Protein AF-A0A9P9XHR5-F1 (afdb_monomer_lite)

Secondary structure (DSSP, 8-state):
-EESTT--EEEEEEEETTEEEEEEEEEEEEEEEEEEEEEEEEEE--GGGHHHHHHHHHHHHH-GGGGEEEPPGGGSBSS-----SHHHHHHHHT-STTHHHHHHH-TT---EEEEEES-GGG--TT-HHHHTTTTSTTS-EEEEEEHHHHHHHTTTTTTHHHHTTTTT--HHHHHHHHHH-TT-EEEEETTEEEEEEEEEEEEEEEEEEEE-GGGGSPPGGGGGGG-TTS-TTTSTT-GGGGB-TTSGGGGTS-----TTS---TTTS--

Foldseek 3Di:
DQDDPLSQWDWDWDQDPNDIAIAIEGEFFADEDPQFAEDEDEDALAPVLLLLLLLQLLLCVLPVVLQKFWADRQLRGPDDADDACQVVLLCLQQVAPPSVVLLVPPPVDAAKDWAKPVHRSRADPPRQLRVCHSPASSHIKIFTARVVSRVVSVSQPRNCQNRVLCVPPDPVRSVVQLVPAPPWDWDQDPSHIYTYHYGYGSHTYMYHHPHRHCSVPAPPPSCLVVGSSQSCQWAPPCSCSRIRPNHCVCVPGPPQARSNHHGDPPPRTD

Radius of gyration: 22.37 Å; chains: 1; bounding box: 64×31×64 Å

Structure (mmCIF, N/CA/C/O backbone):
data_AF-A0A9P9XHR5-F1
#
_entry.id   AF-A0A9P9XHR5-F1
#
loop_
_atom_site.group_PDB
_atom_site.id
_atom_site.type_symbol
_atom_site.label_atom_id
_atom_site.label_alt_id
_atom_site.label_comp_id
_atom_site.label_asym_id
_atom_site.label_entity_id
_atom_site.label_seq_id
_atom_site.pdbx_PDB_ins_code
_atom_site.Cartn_x
_atom_site.Cartn_y
_atom_site.Cartn_z
_atom_site.occupancy
_atom_site.B_iso_or_equiv
_atom_site.auth_seq_id
_atom_site.auth_comp_id
_atom_site.auth_asym_id
_atom_site.auth_atom_id
_atom_site.pdbx_PDB_model_num
ATOM 1 N N . MET A 1 1 ? -19.793 -10.717 20.643 1.00 85.94 1 MET A N 1
ATOM 2 C CA . MET A 1 1 ? -19.039 -11.268 19.482 1.00 85.94 1 MET A CA 1
ATOM 3 C C . MET A 1 1 ? -18.459 -10.133 18.648 1.00 85.94 1 MET A C 1
ATOM 5 O O . MET A 1 1 ? -19.175 -9.168 18.392 1.00 85.94 1 MET A O 1
ATOM 9 N N . ARG A 1 2 ? -17.207 -10.280 18.184 1.00 91.94 2 ARG A N 1
ATOM 10 C CA . ARG A 1 2 ? -16.534 -9.341 17.271 1.00 91.94 2 ARG A CA 1
ATOM 11 C C . ARG A 1 2 ? -16.814 -9.628 15.794 1.00 91.94 2 ARG A C 1
ATOM 13 O O . ARG A 1 2 ? -16.596 -10.745 15.325 1.00 91.94 2 ARG A O 1
ATOM 20 N N . LEU A 1 3 ? -17.258 -8.611 15.062 1.00 90.38 3 LEU A N 1
ATOM 21 C CA . LEU A 1 3 ? -17.651 -8.661 13.651 1.00 90.38 3 LEU A CA 1
ATOM 22 C C . LEU A 1 3 ? -16.777 -7.738 12.785 1.00 90.38 3 LEU A C 1
ATOM 24 O O . LEU A 1 3 ? -16.184 -6.784 13.287 1.00 90.38 3 LEU A O 1
ATOM 28 N N . GLY A 1 4 ? -16.748 -8.010 11.475 1.00 83.62 4 GLY A N 1
ATOM 29 C CA . GLY A 1 4 ? -15.987 -7.244 10.480 1.00 83.62 4 GLY A CA 1
ATOM 30 C C . GLY A 1 4 ? -14.542 -7.723 10.299 1.00 83.62 4 GLY A C 1
ATOM 31 O O . GLY A 1 4 ? -14.006 -8.438 11.145 1.00 83.62 4 GLY A O 1
ATOM 32 N N . ALA A 1 5 ? -13.912 -7.328 9.187 1.00 75.69 5 ALA A N 1
ATOM 33 C CA . ALA A 1 5 ? -12.527 -7.697 8.870 1.00 75.69 5 ALA A CA 1
ATOM 34 C C . ALA A 1 5 ? -11.529 -7.144 9.902 1.00 75.69 5 ALA A C 1
ATOM 36 O O . ALA A 1 5 ? -10.629 -7.855 10.325 1.00 75.69 5 ALA A O 1
ATOM 37 N N . ALA A 1 6 ? -11.753 -5.913 10.371 1.00 85.25 6 ALA A N 1
ATOM 38 C CA . ALA A 1 6 ? -10.953 -5.278 11.418 1.00 85.25 6 ALA A CA 1
ATOM 39 C C . ALA A 1 6 ? -11.432 -5.614 12.845 1.00 85.25 6 ALA A C 1
ATOM 41 O O . ALA A 1 6 ? -10.984 -4.981 13.792 1.00 85.25 6 ALA A O 1
ATOM 42 N N . LYS A 1 7 ? -12.402 -6.532 13.011 1.00 90.81 7 LYS A N 1
ATOM 43 C CA . LYS A 1 7 ? -13.024 -6.876 14.310 1.00 90.81 7 LYS A CA 1
ATOM 44 C C . LYS A 1 7 ? -13.527 -5.666 15.120 1.00 90.81 7 LYS A C 1
ATOM 46 O O . LYS A 1 7 ? -13.740 -5.746 16.328 1.00 90.81 7 LYS A O 1
ATOM 51 N N . ASN A 1 8 ? -13.823 -4.566 14.432 1.00 94.88 8 ASN A N 1
ATOM 52 C CA . ASN A 1 8 ? -14.166 -3.265 14.997 1.00 94.88 8 ASN A CA 1
ATOM 53 C C . ASN A 1 8 ? -15.637 -3.123 15.408 1.00 94.88 8 ASN A C 1
ATOM 55 O O . ASN A 1 8 ? -16.082 -2.022 15.715 1.00 94.88 8 ASN A O 1
ATOM 59 N N . THR A 1 9 ? -16.415 -4.205 15.388 1.00 96.25 9 THR A N 1
ATOM 60 C CA . THR A 1 9 ? -17.821 -4.197 15.803 1.00 96.25 9 THR A CA 1
ATOM 61 C C . THR A 1 9 ? -18.054 -5.226 16.898 1.00 96.25 9 THR A C 1
ATOM 63 O O . THR A 1 9 ? -17.834 -6.412 16.674 1.00 96.25 9 THR A O 1
ATOM 66 N N . LEU A 1 10 ? -18.537 -4.806 18.064 1.00 96.81 10 LEU A N 1
ATOM 67 C CA . LEU A 1 10 ? -19.012 -5.685 19.129 1.00 96.81 10 LEU A CA 1
ATOM 68 C C . LEU A 1 10 ? -20.540 -5.777 19.074 1.00 96.81 10 LEU A C 1
ATOM 70 O O . LEU A 1 10 ? -21.235 -4.816 19.392 1.00 96.81 10 LEU A O 1
A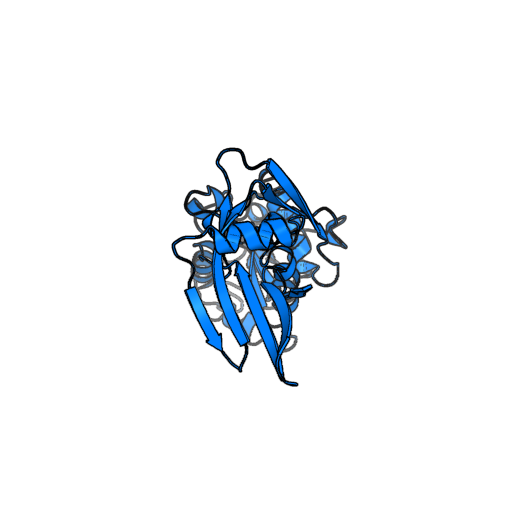TOM 74 N N . ARG A 1 11 ? -21.062 -6.948 18.699 1.00 95.75 11 ARG A N 1
ATOM 75 C CA . ARG A 1 11 ? -22.501 -7.230 18.747 1.00 95.75 11 ARG A CA 1
ATOM 76 C C . ARG A 1 11 ? -22.908 -7.758 20.117 1.00 95.75 11 ARG A C 1
ATOM 78 O O . ARG A 1 11 ? -22.406 -8.802 20.550 1.00 95.75 11 ARG A O 1
ATOM 85 N N . ILE A 1 12 ? -23.863 -7.062 20.723 1.00 94.12 12 ILE A N 1
ATOM 86 C CA . ILE A 1 12 ? -24.601 -7.437 21.928 1.00 94.12 12 ILE A CA 1
ATOM 87 C C . ILE A 1 12 ? -26.004 -7.870 21.495 1.00 94.12 12 ILE A C 1
ATOM 89 O O . ILE A 1 12 ? -26.645 -7.205 20.677 1.00 94.12 12 ILE A O 1
ATOM 93 N N . GLN A 1 13 ? -26.476 -9.000 22.018 1.00 92.00 13 GLN A N 1
ATOM 94 C CA . GLN A 1 13 ? -27.804 -9.528 21.716 1.00 92.00 13 GLN A CA 1
ATOM 95 C C . GLN A 1 13 ? -28.563 -9.810 23.003 1.00 92.00 13 GLN A C 1
ATOM 97 O O . GLN A 1 13 ? -27.986 -10.305 23.968 1.00 92.00 13 GLN A O 1
ATOM 102 N N . SER A 1 14 ? -29.856 -9.516 22.989 1.00 88.81 14 SER A N 1
ATOM 103 C CA . SER A 1 14 ? -30.783 -9.873 24.058 1.00 88.81 14 SER A CA 1
ATOM 104 C C . SER A 1 14 ? -32.130 -10.281 23.468 1.00 88.81 14 SER A C 1
ATOM 106 O O . SER A 1 14 ? -32.500 -9.840 22.378 1.00 88.81 14 SER A O 1
ATOM 108 N N . CYS A 1 15 ? -32.863 -11.135 24.178 1.00 88.56 15 CYS A N 1
ATOM 109 C CA . CYS A 1 15 ? -34.249 -11.460 23.857 1.00 88.56 15 CYS A CA 1
ATOM 110 C C . CYS A 1 15 ? -35.158 -10.616 24.749 1.00 88.56 15 CYS A C 1
ATOM 112 O O . CYS A 1 15 ? -35.012 -10.635 25.969 1.00 88.56 15 CYS A O 1
ATOM 114 N N . VAL A 1 16 ? -36.065 -9.854 24.141 1.00 82.62 16 VAL A N 1
ATOM 115 C CA . VAL A 1 16 ? -37.052 -9.034 24.849 1.00 82.62 16 VAL A CA 1
ATOM 116 C C . VAL A 1 16 ? -38.403 -9.276 24.187 1.00 82.62 16 VAL A C 1
ATOM 118 O O . VAL A 1 16 ? -38.547 -8.968 23.005 1.00 82.62 16 VAL A O 1
ATOM 121 N N . ASN A 1 17 ? -39.371 -9.815 24.936 1.00 82.19 17 ASN A N 1
ATOM 122 C CA . ASN A 1 17 ? -40.727 -10.139 24.462 1.00 82.19 17 ASN A CA 1
ATOM 123 C C . ASN A 1 17 ? -40.721 -10.958 23.156 1.00 82.19 17 ASN A C 1
ATOM 125 O O . ASN A 1 17 ? -41.241 -10.504 22.140 1.00 82.19 17 ASN A O 1
ATOM 129 N N . ASP A 1 18 ? -40.036 -12.106 23.161 1.00 84.94 18 ASP A N 1
ATOM 130 C CA . ASP A 1 18 ? -39.884 -13.020 22.011 1.00 84.94 18 ASP A CA 1
ATOM 131 C C . ASP A 1 18 ? -39.251 -12.410 20.744 1.00 84.94 18 ASP A C 1
ATOM 133 O O . ASP A 1 18 ? -39.186 -13.045 19.693 1.00 84.94 18 ASP A O 1
ATOM 137 N N . ALA A 1 19 ? -38.689 -11.200 20.848 1.00 83.25 19 ALA A N 1
ATOM 138 C CA . ALA A 1 19 ? -37.940 -10.546 19.785 1.00 83.25 19 ALA A CA 1
ATOM 139 C C . ALA A 1 19 ? -36.449 -10.436 20.140 1.00 83.25 19 ALA A C 1
ATOM 141 O O . ALA A 1 19 ? -36.062 -9.929 21.198 1.00 83.25 19 ALA A O 1
ATOM 142 N N . THR A 1 20 ? -35.577 -10.856 19.220 1.00 87.31 20 THR A N 1
ATOM 143 C CA . THR A 1 20 ? -34.131 -10.640 19.353 1.00 87.31 20 THR A CA 1
ATOM 144 C C . THR A 1 20 ? -33.782 -9.182 19.064 1.00 87.31 20 THR A C 1
ATOM 146 O O . THR A 1 20 ? -33.905 -8.710 17.933 1.00 87.31 20 THR A O 1
ATOM 149 N N . ARG A 1 21 ? -33.261 -8.475 20.066 1.00 88.50 21 ARG A N 1
ATOM 150 C CA . ARG A 1 21 ? -32.662 -7.147 19.915 1.00 88.50 21 ARG A CA 1
ATOM 151 C C . ARG A 1 21 ? -31.165 -7.288 19.666 1.00 88.50 21 ARG A C 1
ATOM 153 O O . ARG A 1 21 ? -30.479 -8.061 20.333 1.00 88.50 21 ARG A O 1
ATOM 160 N N . LYS A 1 22 ? -30.658 -6.545 18.682 1.00 93.06 22 LYS A N 1
ATOM 161 C CA . LYS A 1 22 ? -29.235 -6.499 18.324 1.00 93.06 22 LYS A CA 1
ATOM 162 C C . LYS A 1 22 ? -28.737 -5.070 18.486 1.00 93.06 22 LYS A C 1
ATOM 164 O O . LYS A 1 22 ? -29.323 -4.154 17.908 1.00 93.06 22 LYS A O 1
ATOM 169 N N . ASN A 1 23 ? -27.665 -4.908 19.252 1.00 94.44 23 ASN A N 1
ATOM 170 C CA . ASN A 1 23 ? -26.957 -3.647 19.406 1.00 94.44 23 ASN A CA 1
ATOM 171 C C . ASN A 1 23 ? -25.488 -3.836 19.011 1.00 94.44 23 ASN A C 1
ATOM 173 O O . ASN A 1 23 ? -24.780 -4.639 19.616 1.00 94.44 23 ASN A O 1
ATOM 177 N N . ASP A 1 24 ? -25.050 -3.115 17.990 1.00 96.56 24 ASP A N 1
ATOM 178 C CA . ASP A 1 24 ? -23.686 -3.139 17.482 1.00 96.56 24 ASP A CA 1
ATOM 179 C C . ASP A 1 24 ? -22.943 -1.900 17.988 1.00 96.56 24 ASP A C 1
ATOM 181 O O . ASP A 1 24 ? -23.262 -0.773 17.615 1.00 96.56 24 ASP A O 1
ATOM 185 N N . LEU A 1 25 ? -21.913 -2.107 18.800 1.00 97.44 25 LEU A N 1
ATOM 186 C CA . LEU A 1 25 ? -20.949 -1.068 19.147 1.00 97.44 25 LEU A CA 1
ATOM 187 C C . LEU A 1 25 ? -19.841 -1.089 18.094 1.00 97.44 25 LEU A C 1
ATOM 189 O O . LEU A 1 25 ? -19.145 -2.092 17.956 1.00 97.4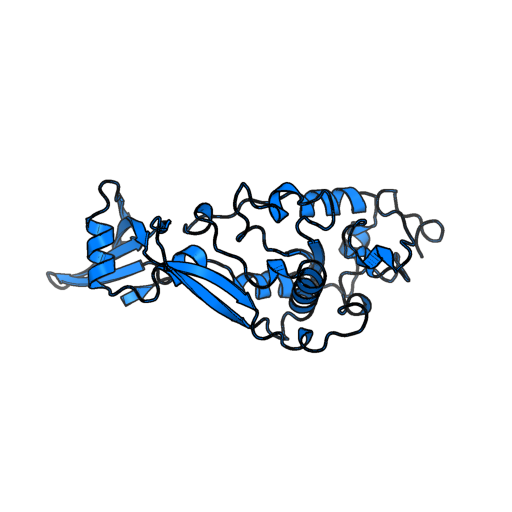4 25 LEU A O 1
ATOM 193 N N . VAL A 1 26 ? -19.695 -0.018 17.326 1.00 96.56 26 VAL A N 1
ATOM 194 C CA . VAL A 1 26 ? -18.811 0.068 16.162 1.00 96.56 26 VAL A CA 1
ATOM 195 C C . VAL A 1 26 ? -17.741 1.119 16.422 1.00 96.56 26 VAL A C 1
ATOM 197 O O . VAL A 1 26 ? -18.040 2.301 16.553 1.00 96.56 26 VAL A O 1
ATOM 200 N N . VAL A 1 27 ? -16.479 0.706 16.434 1.00 97.38 27 VAL A N 1
ATOM 201 C CA . VAL A 1 27 ? -15.357 1.646 16.425 1.00 97.38 27 VAL A CA 1
ATOM 202 C C . VAL A 1 27 ? -15.087 2.063 14.985 1.00 97.38 27 VAL A C 1
ATOM 204 O O . VAL A 1 27 ? -14.765 1.229 14.134 1.00 97.38 27 VAL A O 1
ATOM 207 N N . THR A 1 28 ? -15.241 3.354 14.704 1.00 95.75 28 THR A N 1
ATOM 208 C CA . THR A 1 28 ? -15.011 3.937 13.373 1.00 95.75 28 THR A CA 1
ATOM 209 C C . THR A 1 28 ? -13.597 4.473 13.209 1.00 95.75 28 THR A C 1
ATOM 211 O O . THR A 1 28 ? -13.086 4.511 12.090 1.00 95.75 28 THR A O 1
ATOM 214 N N . SER A 1 29 ? -12.954 4.860 14.309 1.00 96.81 29 SER A N 1
ATOM 215 C CA . SER A 1 29 ? -11.560 5.288 14.325 1.00 96.81 29 SER A CA 1
ATOM 216 C C . SER A 1 29 ? -10.901 5.069 15.684 1.00 96.81 29 SER A C 1
ATOM 218 O O . SER A 1 29 ? -11.565 4.983 16.719 1.00 96.81 29 SER A O 1
ATOM 220 N N . VAL A 1 30 ? -9.576 4.983 15.662 1.00 97.19 30 VAL A N 1
ATOM 221 C CA . VAL A 1 30 ? -8.707 4.895 16.827 1.00 97.19 30 VAL A CA 1
ATOM 222 C C . VAL A 1 30 ? -7.782 6.105 16.848 1.00 97.19 30 VAL A C 1
ATOM 224 O O . VAL A 1 30 ? -7.130 6.429 15.861 1.00 97.19 30 VAL A O 1
ATOM 227 N N . VAL A 1 31 ? -7.693 6.747 18.004 1.00 96.88 31 VAL A N 1
ATOM 228 C CA . VAL A 1 31 ? -6.630 7.690 18.337 1.00 96.88 31 VAL A CA 1
ATOM 229 C C . VAL A 1 31 ? -5.565 6.913 19.103 1.00 96.88 31 VAL A C 1
ATOM 231 O O . VAL A 1 31 ? -5.848 6.326 20.149 1.00 96.88 31 VAL A O 1
ATOM 234 N N . TYR A 1 32 ? -4.334 6.879 18.602 1.00 97.56 32 TYR A N 1
ATOM 235 C CA . TYR A 1 32 ? -3.231 6.303 19.369 1.00 97.56 32 TYR A CA 1
ATOM 236 C C . TYR A 1 32 ? -2.884 7.230 20.535 1.00 97.56 32 TYR A C 1
ATOM 238 O O . TYR A 1 32 ? -2.683 8.429 20.340 1.00 97.56 32 TYR A O 1
ATOM 246 N N . ALA A 1 33 ? -2.817 6.686 21.751 1.00 96.75 33 ALA A N 1
ATOM 247 C CA . ALA A 1 33 ? -2.345 7.433 22.911 1.00 96.75 33 ALA A CA 1
ATOM 248 C C . ALA A 1 33 ? -0.905 7.949 22.682 1.00 96.75 33 ALA A C 1
ATOM 250 O O . ALA A 1 33 ? -0.133 7.283 21.988 1.00 96.75 33 ALA A O 1
ATOM 251 N N . PRO A 1 34 ? -0.494 9.077 23.296 1.00 95.25 34 PRO A N 1
ATOM 252 C CA . PRO A 1 34 ? 0.865 9.614 23.140 1.00 95.25 34 PRO A CA 1
ATOM 253 C C . PRO A 1 34 ? 1.987 8.615 23.464 1.00 95.25 34 PRO A C 1
ATOM 255 O O . PRO A 1 34 ? 3.060 8.672 22.876 1.00 95.25 34 PRO A O 1
ATOM 258 N N . ASN A 1 35 ? 1.728 7.681 24.379 1.00 94.88 35 ASN A N 1
ATOM 259 C CA . ASN A 1 35 ? 2.628 6.607 24.798 1.00 94.88 35 ASN A CA 1
ATOM 260 C C . ASN A 1 35 ? 2.159 5.220 24.321 1.00 94.88 35 ASN A C 1
ATOM 262 O O . ASN A 1 35 ? 2.440 4.215 24.977 1.00 94.88 35 ASN A O 1
ATOM 266 N N . ALA A 1 36 ? 1.399 5.155 23.223 1.00 97.19 36 ALA A N 1
ATOM 267 C CA . ALA A 1 36 ? 0.942 3.888 22.672 1.00 97.19 36 ALA A CA 1
ATOM 268 C C . ALA A 1 36 ? 2.136 2.985 22.326 1.00 97.19 36 ALA A C 1
ATOM 270 O O . ALA A 1 36 ? 3.068 3.397 21.635 1.00 97.19 36 ALA A O 1
ATOM 271 N N . LYS A 1 37 ? 2.095 1.742 22.807 1.00 97.50 37 LYS A N 1
ATOM 272 C CA . LYS A 1 37 ? 3.145 0.746 22.614 1.00 97.50 37 LYS A CA 1
ATOM 273 C C . LYS A 1 37 ? 3.210 0.333 21.135 1.00 97.50 37 LYS A C 1
ATOM 275 O O . LYS A 1 37 ? 2.201 -0.168 20.623 1.00 97.50 37 LYS A O 1
ATOM 280 N N . PRO A 1 38 ? 4.371 0.459 20.467 1.00 97.56 38 PRO A N 1
ATOM 281 C CA . PRO A 1 38 ? 4.589 -0.136 19.153 1.00 97.56 38 PRO A CA 1
ATOM 282 C C . PRO A 1 38 ? 4.373 -1.649 19.217 1.00 97.56 38 PRO A C 1
ATOM 284 O O . PRO A 1 38 ? 4.904 -2.321 20.104 1.00 97.56 38 PRO A O 1
ATOM 287 N N . THR A 1 39 ? 3.547 -2.184 18.324 1.00 97.88 39 THR A N 1
ATOM 288 C CA . THR A 1 39 ? 3.259 -3.623 18.263 1.00 97.88 39 THR A CA 1
ATOM 289 C C . THR A 1 39 ? 3.358 -4.095 16.826 1.00 97.88 39 THR A C 1
ATOM 291 O O . THR A 1 39 ? 2.597 -3.653 15.967 1.00 97.88 39 THR A O 1
ATOM 294 N N . VAL A 1 40 ? 4.304 -4.996 16.578 1.00 97.94 40 VAL A N 1
ATOM 295 C CA . VAL A 1 40 ? 4.551 -5.544 15.247 1.00 97.94 40 VAL A CA 1
ATOM 296 C C . VAL A 1 40 ? 3.409 -6.475 14.848 1.00 97.94 40 VAL A C 1
ATOM 298 O O . VAL A 1 40 ? 3.021 -7.373 15.593 1.00 97.94 40 VAL A O 1
ATOM 301 N N . VAL A 1 41 ? 2.889 -6.254 13.648 1.00 97.50 41 VAL A N 1
ATOM 302 C CA . VAL A 1 41 ? 1.860 -7.049 12.990 1.00 97.50 41 VAL A CA 1
ATOM 303 C C . VAL A 1 41 ? 2.491 -7.692 11.768 1.00 97.50 41 VAL A C 1
ATOM 305 O O . VAL A 1 41 ? 2.685 -7.058 10.728 1.00 97.50 41 VAL A O 1
ATOM 308 N N . GLU A 1 42 ? 2.803 -8.973 11.903 1.00 97.19 42 GLU A N 1
ATOM 309 C CA . GLU A 1 42 ? 3.443 -9.744 10.848 1.00 97.19 42 GLU A CA 1
ATOM 310 C C . GLU A 1 42 ? 2.420 -10.299 9.852 1.00 97.19 42 GLU A C 1
ATOM 312 O O . GLU A 1 42 ? 1.326 -10.756 10.223 1.00 97.19 42 GLU A O 1
ATOM 317 N N . ARG A 1 43 ? 2.772 -10.272 8.565 1.00 96.25 43 ARG A N 1
ATOM 318 C CA . ARG A 1 43 ? 1.992 -10.879 7.482 1.00 96.25 43 ARG A CA 1
ATOM 319 C C . ARG A 1 43 ? 2.881 -11.667 6.529 1.00 96.25 43 ARG A C 1
ATOM 321 O O . ARG A 1 43 ? 4.053 -11.361 6.328 1.00 96.25 43 ARG A O 1
ATOM 328 N N . GLU A 1 44 ? 2.277 -12.672 5.910 1.00 96.12 44 GLU A N 1
ATOM 329 C CA . GLU A 1 44 ? 2.891 -13.444 4.836 1.00 96.12 44 GLU A CA 1
ATOM 330 C C . GLU A 1 44 ? 2.496 -12.870 3.476 1.00 96.12 44 GLU A C 1
ATOM 332 O O . GLU A 1 44 ? 1.307 -12.776 3.158 1.00 96.12 44 GLU A O 1
ATOM 337 N N . CYS A 1 45 ? 3.495 -12.577 2.645 1.00 97.44 45 CYS A N 1
ATOM 338 C CA . CYS A 1 45 ? 3.289 -12.353 1.225 1.00 97.44 45 CYS A CA 1
ATOM 339 C C . CYS A 1 45 ? 3.271 -13.704 0.506 1.00 97.44 45 CYS A C 1
ATOM 341 O O . CYS A 1 45 ? 4.302 -14.346 0.296 1.00 97.44 45 CYS A O 1
ATOM 343 N N . SER A 1 46 ? 2.064 -14.165 0.174 1.00 96.38 46 SER A N 1
ATOM 344 C CA . SER A 1 46 ? 1.850 -15.487 -0.411 1.00 96.38 46 SER A CA 1
ATOM 345 C C . SER A 1 46 ? 2.492 -15.611 -1.793 1.00 96.38 46 SER A C 1
ATOM 347 O O . SER A 1 46 ? 2.364 -14.723 -2.634 1.00 96.38 46 SER A O 1
ATOM 349 N N . GLN A 1 47 ? 3.049 -16.788 -2.097 1.00 94.56 47 GLN A N 1
ATOM 350 C CA . GLN A 1 47 ? 3.522 -17.150 -3.441 1.00 94.56 47 GLN A CA 1
ATOM 351 C C . GLN A 1 47 ? 2.473 -16.906 -4.546 1.00 94.56 47 GLN A C 1
ATOM 353 O O . GLN A 1 47 ? 2.830 -16.614 -5.688 1.00 94.56 47 GLN A O 1
ATOM 358 N N . LYS A 1 48 ? 1.174 -16.968 -4.226 1.00 95.94 48 LYS A N 1
ATOM 359 C CA . LYS A 1 48 ? 0.087 -16.678 -5.179 1.00 95.94 48 LYS A CA 1
ATOM 360 C C . LYS A 1 48 ? 0.118 -15.243 -5.718 1.00 95.94 48 LYS A C 1
ATOM 362 O O . LYS A 1 48 ? -0.449 -14.982 -6.775 1.00 95.94 48 LYS A O 1
ATOM 367 N N . TRP A 1 49 ? 0.785 -14.330 -5.017 1.00 96.81 49 TRP A N 1
ATOM 368 C CA . TRP A 1 49 ? 0.952 -12.928 -5.394 1.00 96.81 49 TRP A CA 1
ATOM 369 C C . TRP A 1 49 ? 2.412 -12.609 -5.733 1.00 96.81 49 TRP A C 1
ATOM 371 O O . TRP A 1 49 ? 2.892 -11.520 -5.440 1.00 96.81 49 TRP A O 1
ATOM 381 N N . SER A 1 50 ? 3.130 -13.565 -6.336 1.00 96.38 50 SER A N 1
ATOM 382 C CA . SER A 1 50 ? 4.588 -13.500 -6.530 1.00 96.38 50 SER A CA 1
ATOM 383 C C . SER A 1 50 ? 5.091 -12.153 -7.065 1.00 96.38 50 SER A C 1
ATOM 385 O O . SER A 1 50 ? 6.036 -11.622 -6.501 1.00 96.38 50 SER A O 1
ATOM 387 N N . GLN A 1 51 ? 4.451 -11.560 -8.083 1.00 97.62 51 GLN A N 1
ATOM 388 C CA . GLN A 1 51 ? 4.900 -10.272 -8.644 1.00 97.62 51 GLN A CA 1
ATOM 389 C C . GLN A 1 51 ? 4.813 -9.103 -7.648 1.00 97.62 51 GLN A C 1
ATOM 391 O O . GLN A 1 51 ? 5.722 -8.275 -7.609 1.00 97.62 51 GLN A O 1
ATOM 396 N N . ALA A 1 52 ? 3.776 -9.074 -6.807 1.00 98.12 52 ALA A N 1
ATOM 397 C CA . ALA A 1 52 ? 3.651 -8.112 -5.714 1.00 98.12 52 ALA A CA 1
ATOM 398 C C . ALA A 1 52 ? 4.733 -8.355 -4.648 1.00 98.12 52 ALA A C 1
ATOM 400 O O . ALA A 1 52 ? 5.456 -7.444 -4.258 1.00 98.12 52 ALA A O 1
ATOM 401 N N . CYS A 1 53 ? 4.936 -9.613 -4.243 1.00 98.38 53 CYS A N 1
ATOM 402 C CA . CYS A 1 53 ? 5.970 -9.957 -3.263 1.00 98.38 53 CYS A CA 1
ATOM 403 C C . CYS A 1 53 ? 7.383 -9.614 -3.752 1.00 98.38 53 CYS A C 1
ATOM 405 O O . CYS A 1 53 ? 8.191 -9.101 -2.978 1.00 98.38 53 CYS A O 1
ATOM 407 N N . PHE A 1 54 ? 7.682 -9.856 -5.033 1.00 98.50 54 PHE A N 1
ATOM 408 C CA . PHE A 1 54 ? 8.955 -9.461 -5.627 1.00 98.50 54 PHE A CA 1
ATOM 409 C C . PHE A 1 54 ? 9.138 -7.945 -5.589 1.00 98.50 54 PHE A C 1
ATOM 411 O O . PHE A 1 54 ? 10.190 -7.481 -5.155 1.00 98.50 54 PHE A O 1
ATOM 418 N N . HIS A 1 55 ? 8.107 -7.180 -5.959 1.00 98.56 55 HIS A N 1
ATOM 419 C CA . HIS A 1 55 ? 8.132 -5.722 -5.879 1.00 98.56 55 HIS A CA 1
ATOM 420 C C . HIS A 1 55 ? 8.415 -5.232 -4.458 1.00 98.56 55 HIS A C 1
ATOM 422 O O . HIS A 1 55 ? 9.399 -4.521 -4.266 1.00 98.56 55 HIS A O 1
ATOM 428 N N . TYR A 1 56 ? 7.660 -5.683 -3.456 1.00 98.50 56 TYR A N 1
ATOM 429 C CA . TYR A 1 56 ? 7.858 -5.251 -2.066 1.00 98.50 56 TYR A CA 1
ATOM 430 C C . TYR A 1 56 ? 9.257 -5.606 -1.562 1.00 98.50 56 TYR A C 1
ATOM 432 O O . TYR A 1 56 ? 9.933 -4.764 -0.975 1.00 98.50 56 TYR A O 1
ATOM 440 N N . SER A 1 57 ? 9.732 -6.822 -1.857 1.00 98.06 57 SER A N 1
ATOM 441 C CA . SER A 1 57 ? 11.081 -7.249 -1.475 1.00 98.06 57 SER A CA 1
ATOM 442 C C . SER A 1 57 ? 12.160 -6.380 -2.132 1.00 98.06 57 SER A C 1
ATOM 444 O O . SER A 1 57 ? 13.081 -5.937 -1.450 1.00 98.06 57 SER A O 1
ATOM 446 N N . SER A 1 58 ? 12.021 -6.056 -3.424 1.00 97.62 58 SER A N 1
ATOM 447 C CA . SER A 1 58 ? 12.959 -5.189 -4.147 1.00 97.62 58 SER A CA 1
ATOM 448 C C . SER A 1 58 ? 12.939 -3.753 -3.620 1.00 97.62 58 SER A C 1
ATOM 450 O O . SER A 1 58 ? 13.992 -3.154 -3.419 1.00 97.62 58 SER A O 1
ATOM 452 N N . ALA A 1 59 ? 11.759 -3.228 -3.285 1.00 98.31 59 ALA A N 1
ATOM 453 C CA . ALA A 1 59 ? 11.612 -1.889 -2.739 1.00 98.31 59 ALA A CA 1
ATOM 454 C C . ALA A 1 59 ? 12.247 -1.765 -1.346 1.00 98.31 59 ALA A C 1
ATOM 456 O O . ALA A 1 59 ? 12.894 -0.761 -1.053 1.00 98.31 59 ALA A O 1
ATOM 457 N N . ILE A 1 60 ? 12.136 -2.804 -0.512 1.00 98.25 60 ILE A N 1
ATOM 458 C CA . ILE A 1 60 ? 12.819 -2.877 0.789 1.00 98.25 60 ILE A CA 1
ATOM 459 C C . ILE A 1 60 ? 14.335 -3.015 0.618 1.00 98.25 60 ILE A C 1
ATOM 461 O O . ILE A 1 60 ? 15.077 -2.396 1.375 1.00 98.25 60 ILE A O 1
ATOM 465 N N . LYS A 1 61 ? 14.827 -3.771 -0.375 1.00 96.25 61 LYS A N 1
ATOM 466 C CA . LYS A 1 61 ? 16.275 -3.826 -0.666 1.00 96.25 61 LYS A CA 1
ATOM 467 C C . LYS A 1 61 ? 16.830 -2.439 -0.999 1.00 96.25 61 LYS A C 1
ATOM 469 O O . LYS A 1 61 ? 17.927 -2.110 -0.559 1.00 96.25 61 LYS A O 1
ATOM 474 N N . VAL A 1 62 ? 16.073 -1.633 -1.748 1.00 96.00 62 VAL A N 1
ATOM 475 C CA . VAL A 1 62 ? 16.439 -0.243 -2.056 1.00 96.00 62 VAL A CA 1
ATOM 476 C C . VAL A 1 62 ? 16.369 0.644 -0.810 1.00 96.00 62 VAL A C 1
ATOM 478 O O . VAL A 1 62 ? 17.293 1.411 -0.551 1.00 96.00 62 VAL A O 1
ATOM 481 N N . ASN A 1 63 ? 15.283 0.551 -0.041 1.00 97.62 63 ASN A N 1
ATOM 482 C CA . ASN A 1 63 ? 15.034 1.375 1.140 1.00 97.62 63 ASN A CA 1
ATOM 483 C C . ASN A 1 63 ? 14.722 0.482 2.359 1.00 97.62 63 ASN A C 1
ATOM 485 O O . ASN A 1 63 ? 13.547 0.254 2.669 1.00 97.62 63 ASN A O 1
ATOM 489 N N . PRO A 1 64 ? 15.744 0.014 3.107 1.00 97.75 64 PRO A N 1
ATOM 490 C CA . PRO A 1 64 ? 15.559 -0.945 4.206 1.00 97.75 64 PRO A CA 1
ATOM 491 C C . PRO A 1 64 ? 14.625 -0.474 5.328 1.00 97.75 64 PRO A C 1
ATOM 493 O O . PRO A 1 64 ? 13.997 -1.291 5.996 1.00 97.75 64 PRO A O 1
ATOM 496 N N . GLN A 1 65 ? 14.472 0.841 5.505 1.00 96.81 65 GLN A N 1
ATOM 497 C CA . GLN A 1 65 ? 13.519 1.433 6.452 1.00 96.81 65 GLN A CA 1
ATOM 498 C C . GLN A 1 65 ? 12.050 1.074 6.159 1.00 96.81 65 GLN A C 1
ATOM 500 O O . GLN A 1 65 ? 11.210 1.193 7.041 1.00 96.81 65 GLN A O 1
ATOM 505 N N . TRP A 1 66 ? 11.723 0.608 4.949 1.00 98.12 66 TRP A N 1
ATOM 506 C CA . TRP A 1 66 ? 10.369 0.175 4.584 1.00 98.12 66 TRP A CA 1
ATOM 507 C C . TRP A 1 66 ? 10.057 -1.282 4.955 1.00 98.12 66 TRP A C 1
ATOM 509 O O . TRP A 1 66 ? 8.971 -1.777 4.638 1.00 98.12 66 TRP A O 1
ATOM 519 N N . ALA A 1 67 ? 10.992 -1.985 5.606 1.00 97.94 67 ALA A N 1
ATOM 520 C CA . ALA A 1 67 ? 10.768 -3.339 6.114 1.00 97.94 67 ALA A CA 1
ATOM 521 C C . ALA A 1 67 ? 9.709 -3.381 7.228 1.00 97.94 67 ALA A C 1
ATOM 523 O O . ALA A 1 67 ? 8.963 -4.357 7.336 1.00 97.94 67 ALA A O 1
ATOM 524 N N . THR A 1 68 ? 9.622 -2.308 8.018 1.00 98.12 68 THR A N 1
ATOM 525 C CA . THR A 1 68 ? 8.620 -2.138 9.069 1.00 98.12 68 THR A CA 1
ATOM 526 C C . THR A 1 68 ? 7.981 -0.764 8.936 1.00 98.12 68 THR A C 1
ATOM 528 O O . THR A 1 68 ? 8.663 0.251 9.019 1.00 98.12 68 THR A O 1
ATOM 531 N N . LEU A 1 69 ? 6.667 -0.726 8.721 1.00 98.06 69 LEU A N 1
ATOM 532 C CA . LEU A 1 69 ? 5.917 0.507 8.487 1.00 98.06 69 LEU A CA 1
ATOM 533 C C . LEU A 1 69 ? 5.010 0.797 9.679 1.00 98.06 69 LEU A C 1
ATOM 535 O O . LEU A 1 69 ? 4.032 0.085 9.923 1.00 98.06 69 LEU A O 1
ATOM 539 N N . THR A 1 70 ? 5.313 1.853 10.426 1.00 97.56 70 THR A N 1
ATOM 540 C CA . THR A 1 70 ? 4.475 2.285 11.545 1.00 97.56 70 THR A CA 1
ATOM 541 C C . THR A 1 70 ? 3.145 2.830 11.026 1.00 97.56 70 THR A C 1
ATOM 543 O O . THR A 1 70 ? 3.113 3.726 10.186 1.00 97.56 70 THR A O 1
ATOM 546 N N . CYS A 1 71 ? 2.026 2.350 11.568 1.00 97.31 71 CYS A N 1
ATOM 547 C CA . CYS A 1 71 ? 0.717 2.841 11.165 1.00 97.31 71 CYS A CA 1
ATOM 548 C C . CYS A 1 71 ? 0.566 4.353 11.424 1.00 97.31 71 CYS A C 1
ATOM 550 O O . CYS A 1 71 ? 0.771 4.814 12.564 1.00 97.31 71 CYS A O 1
ATOM 552 N N . PRO A 1 72 ? 0.169 5.140 10.407 1.00 95.75 72 PRO A N 1
ATOM 553 C CA . PRO A 1 72 ? -0.137 6.548 10.597 1.00 95.75 72 PRO A CA 1
ATOM 554 C C . PRO A 1 72 ? -1.495 6.693 11.316 1.00 95.75 72 PRO A C 1
ATOM 556 O O . PRO A 1 72 ? -2.375 5.841 11.130 1.00 95.75 72 PRO A O 1
ATOM 559 N N . PRO A 1 73 ? -1.686 7.719 12.170 1.00 94.31 73 PRO A N 1
ATOM 560 C CA . PRO A 1 73 ? -2.956 7.957 12.865 1.00 94.31 73 PRO A CA 1
ATOM 561 C C . PRO A 1 73 ? -4.166 7.996 11.927 1.00 94.31 73 PRO A C 1
ATOM 563 O O . PRO A 1 73 ? -5.227 7.471 12.246 1.00 94.31 73 PRO A O 1
ATOM 566 N N . GLU A 1 74 ? -3.989 8.560 10.737 1.00 93.38 74 GLU A N 1
ATOM 567 C CA . GLU A 1 74 ? -5.035 8.720 9.737 1.00 93.38 74 GLU A CA 1
ATOM 568 C C . GLU A 1 74 ? -5.544 7.369 9.198 1.00 93.38 74 GLU A C 1
ATOM 570 O O . GLU A 1 74 ? -6.725 7.233 8.881 1.00 93.38 74 GLU A O 1
ATOM 575 N N . ALA A 1 75 ? -4.687 6.338 9.174 1.00 94.44 75 ALA A N 1
ATOM 576 C CA . ALA A 1 75 ? -5.040 4.982 8.745 1.00 94.44 75 ALA A CA 1
ATOM 577 C C . ALA A 1 75 ? -5.809 4.165 9.778 1.00 94.44 75 ALA A C 1
ATOM 579 O O . ALA A 1 75 ? -6.370 3.113 9.444 1.00 94.44 75 ALA A O 1
ATOM 580 N N . ALA A 1 76 ? -5.872 4.642 11.019 1.00 95.44 76 ALA A N 1
ATOM 581 C CA . ALA A 1 76 ? -6.589 4.010 12.114 1.00 95.44 76 ALA A CA 1
ATOM 582 C C . ALA A 1 76 ? -8.103 4.289 12.045 1.00 95.44 76 ALA A C 1
ATOM 584 O O . ALA A 1 76 ? -8.748 4.521 13.061 1.00 95.44 76 ALA A O 1
ATOM 585 N N . ALA A 1 77 ? -8.687 4.286 10.846 1.00 94.19 77 ALA A N 1
ATOM 586 C CA . ALA A 1 77 ? -10.090 4.596 10.596 1.00 94.19 77 ALA A CA 1
ATOM 587 C C . ALA A 1 77 ? -10.713 3.630 9.580 1.00 94.19 77 ALA A C 1
ATOM 589 O O . ALA A 1 77 ? -10.028 3.025 8.756 1.00 94.19 77 ALA A O 1
ATOM 590 N N . THR A 1 78 ? -12.041 3.496 9.606 1.00 90.31 78 THR A N 1
ATOM 591 C CA . THR A 1 78 ? -12.780 2.628 8.670 1.00 90.31 78 THR A CA 1
ATOM 592 C C . THR A 1 78 ? -12.788 3.143 7.230 1.00 90.31 78 THR A C 1
ATOM 594 O O . THR A 1 78 ? -13.098 2.381 6.317 1.00 90.31 78 THR A O 1
ATOM 597 N N . ALA A 1 79 ? -12.467 4.421 7.021 1.00 84.69 79 ALA A N 1
ATOM 598 C CA . ALA A 1 79 ? -12.404 5.066 5.716 1.00 84.69 79 ALA A CA 1
ATOM 599 C C . ALA A 1 79 ? -11.103 5.871 5.600 1.00 84.69 79 ALA A C 1
ATOM 601 O O . ALA A 1 79 ? -11.091 7.079 5.817 1.00 84.69 79 ALA A O 1
ATOM 602 N N . TRP A 1 80 ? -10.006 5.182 5.278 1.00 86.88 80 TRP A N 1
ATOM 603 C CA . TRP A 1 80 ? -8.721 5.808 4.981 1.00 86.88 80 TRP A CA 1
ATOM 604 C C . TRP A 1 80 ? -8.127 5.265 3.691 1.00 86.88 80 TRP A C 1
ATOM 606 O O . TRP A 1 80 ? -7.886 4.063 3.548 1.00 86.88 80 TRP A O 1
ATOM 616 N N . ARG A 1 81 ? -7.862 6.186 2.774 1.00 77.75 81 ARG A N 1
ATOM 617 C CA . ARG A 1 81 ? -6.899 6.050 1.691 1.00 77.75 81 ARG A CA 1
ATOM 618 C C . ARG A 1 81 ? -6.619 7.455 1.189 1.00 77.75 81 ARG A C 1
ATOM 620 O O . ARG A 1 81 ? -7.555 8.181 0.867 1.00 77.75 81 ARG A O 1
ATOM 627 N N . LEU A 1 82 ? -5.348 7.809 1.108 1.00 85.06 82 LEU A N 1
ATOM 628 C CA . LEU A 1 82 ? -4.929 9.043 0.477 1.00 85.06 82 LEU A CA 1
ATOM 629 C C . LEU A 1 82 ? -3.866 8.703 -0.554 1.00 85.06 82 LEU A C 1
ATOM 631 O O . LEU A 1 82 ? -2.736 8.377 -0.191 1.00 85.06 82 LEU A O 1
ATOM 635 N N . ASP A 1 83 ? -4.247 8.767 -1.825 1.00 88.50 83 ASP A N 1
ATOM 636 C CA . ASP A 1 83 ? -3.326 8.497 -2.923 1.00 88.50 83 ASP A CA 1
ATOM 637 C C . ASP A 1 83 ? -2.134 9.464 -2.879 1.00 88.50 83 ASP A C 1
ATOM 639 O O . ASP A 1 83 ? -2.190 10.554 -2.292 1.00 88.50 83 ASP A O 1
ATOM 643 N N . ALA A 1 84 ? -1.029 9.021 -3.455 1.00 90.38 84 ALA A N 1
ATOM 644 C CA . ALA A 1 84 ? 0.210 9.771 -3.560 1.00 90.38 84 ALA A CA 1
ATOM 645 C C . ALA A 1 84 ? 0.644 9.844 -5.034 1.00 90.38 84 ALA A C 1
ATOM 647 O O . ALA A 1 84 ? -0.063 9.392 -5.933 1.00 90.38 84 ALA A O 1
ATOM 648 N N . GLU A 1 85 ? 1.783 10.474 -5.304 1.00 97.00 85 GLU A N 1
ATOM 649 C CA . GLU A 1 85 ? 2.123 10.947 -6.653 1.00 97.00 85 GLU A CA 1
ATOM 650 C C . GLU A 1 85 ? 2.839 9.909 -7.538 1.00 97.00 85 GLU A C 1
ATOM 652 O O . GLU A 1 85 ? 3.105 10.172 -8.712 1.00 97.00 85 GLU A O 1
ATOM 657 N N . ALA A 1 86 ? 3.137 8.710 -7.030 1.00 97.31 86 ALA A N 1
ATOM 658 C CA . ALA A 1 86 ? 3.865 7.694 -7.787 1.00 97.31 86 ALA A CA 1
ATOM 659 C C . ALA A 1 86 ? 3.064 7.123 -8.973 1.00 97.31 86 ALA A C 1
ATOM 661 O O . ALA A 1 86 ? 3.613 6.982 -10.069 1.00 97.31 86 ALA A O 1
ATOM 662 N N . VAL A 1 87 ? 1.759 6.866 -8.813 1.00 97.19 87 VAL A N 1
ATOM 663 C CA . VAL A 1 87 ? 0.888 6.430 -9.923 1.00 97.19 87 VAL A CA 1
ATOM 664 C C . VAL A 1 87 ? 0.759 7.506 -11.016 1.00 97.19 87 VAL A C 1
ATOM 666 O O . VAL A 1 87 ? 0.994 7.171 -12.185 1.00 97.19 87 VAL A O 1
ATOM 669 N N . PRO A 1 88 ? 0.448 8.781 -10.696 1.00 97.62 88 PRO A N 1
ATOM 670 C CA . PRO A 1 88 ? 0.490 9.871 -11.674 1.00 97.62 88 PRO A CA 1
ATOM 671 C C . PRO A 1 88 ? 1.851 10.015 -12.368 1.00 97.62 88 PRO A C 1
ATOM 673 O O . PRO A 1 88 ? 1.908 10.198 -13.588 1.00 97.62 88 PRO A O 1
ATOM 676 N N . ALA A 1 89 ? 2.958 9.886 -11.630 1.00 98.31 89 ALA A N 1
ATOM 677 C CA . ALA A 1 89 ? 4.300 9.950 -12.204 1.00 98.31 89 ALA A CA 1
ATOM 678 C C . ALA A 1 89 ? 4.555 8.812 -13.201 1.00 98.31 89 ALA A C 1
ATOM 680 O O . ALA A 1 89 ? 5.038 9.072 -14.305 1.00 98.31 89 ALA A O 1
ATOM 681 N N . PHE A 1 90 ? 4.164 7.578 -12.865 1.00 98.19 90 PHE A N 1
ATOM 682 C CA . PHE A 1 90 ? 4.261 6.439 -13.778 1.00 98.19 90 PHE A CA 1
ATOM 683 C C . PHE A 1 90 ? 3.464 6.691 -15.062 1.00 98.19 90 PHE A C 1
ATOM 685 O O . PHE A 1 90 ? 3.983 6.502 -16.161 1.00 98.19 90 PHE A O 1
ATOM 692 N N . GLN A 1 91 ? 2.228 7.187 -14.940 1.00 97.12 91 GLN A N 1
ATOM 693 C CA . GLN A 1 91 ? 1.394 7.533 -16.096 1.00 97.12 91 GLN A CA 1
ATOM 694 C C . GLN A 1 91 ? 2.038 8.614 -16.965 1.00 97.12 91 GLN A C 1
ATOM 696 O O . GLN A 1 91 ? 2.031 8.500 -18.185 1.00 97.12 91 GLN A O 1
ATOM 701 N N . LYS A 1 92 ? 2.637 9.640 -16.354 1.00 97.88 92 LYS A N 1
ATOM 702 C CA . LYS A 1 92 ? 3.342 10.703 -17.078 1.00 97.88 92 LYS A CA 1
ATOM 703 C C . LYS A 1 92 ? 4.581 10.183 -17.812 1.00 97.88 92 LYS A C 1
ATOM 705 O O . LYS A 1 92 ? 4.866 10.653 -18.912 1.00 97.88 92 LYS A O 1
ATOM 710 N N . GLN A 1 93 ? 5.315 9.247 -17.215 1.00 97.38 93 GLN A N 1
ATOM 711 C CA . GLN A 1 93 ? 6.502 8.635 -17.819 1.00 97.38 93 GLN A CA 1
ATOM 712 C C . GLN A 1 93 ? 6.147 7.690 -18.976 1.00 97.38 93 GLN A C 1
ATOM 714 O O . GLN A 1 93 ? 6.936 7.577 -19.906 1.00 97.38 93 GLN A O 1
ATOM 719 N N . HIS A 1 94 ? 4.942 7.112 -18.962 1.00 96.94 94 HIS A N 1
ATOM 720 C CA . HIS A 1 94 ? 4.416 6.196 -19.984 1.00 96.94 94 HIS A CA 1
ATOM 721 C C . HIS A 1 94 ? 3.288 6.813 -20.824 1.00 96.94 94 HIS A C 1
ATOM 723 O O . HIS A 1 94 ? 2.426 6.105 -21.343 1.00 96.94 94 HIS A O 1
ATOM 729 N N . LYS A 1 95 ? 3.252 8.148 -20.922 1.00 96.31 95 LYS A N 1
ATOM 730 C CA . LYS A 1 95 ? 2.166 8.884 -21.587 1.00 96.31 95 LYS A CA 1
ATOM 731 C C . LYS A 1 95 ? 2.195 8.799 -23.112 1.00 96.31 95 LYS A C 1
ATOM 733 O O . LYS A 1 95 ? 1.274 9.304 -23.741 1.00 96.31 95 LYS A O 1
ATOM 738 N N . GLY A 1 96 ? 3.286 8.304 -23.696 1.00 95.19 96 GLY A N 1
ATOM 739 C CA . GLY A 1 96 ? 3.417 8.216 -25.140 1.00 95.19 96 GLY A CA 1
ATOM 740 C C . GLY A 1 96 ? 2.342 7.299 -25.708 1.00 95.19 96 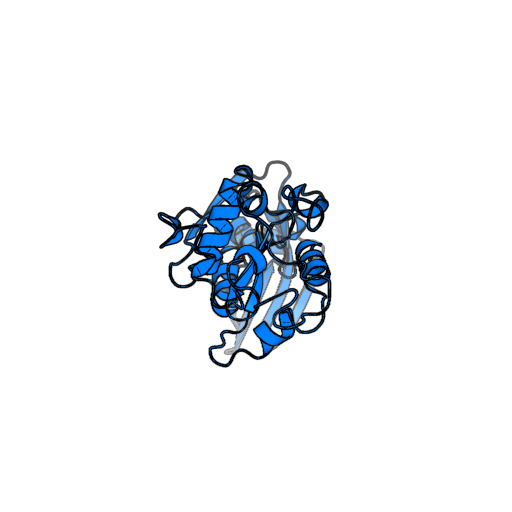GLY A C 1
ATOM 741 O O . GLY A 1 96 ? 2.076 6.230 -25.152 1.00 95.19 96 GLY A O 1
ATOM 742 N N . ASP A 1 97 ? 1.731 7.723 -26.810 1.00 93.00 97 ASP A N 1
ATOM 743 C CA . ASP A 1 97 ? 0.651 6.973 -27.440 1.00 93.00 97 ASP A CA 1
ATOM 744 C C . ASP A 1 97 ? 1.057 5.515 -27.697 1.00 93.00 97 ASP A C 1
ATOM 746 O O . ASP A 1 97 ? 2.186 5.217 -28.100 1.00 93.00 97 ASP A O 1
ATOM 750 N N . ARG A 1 98 ? 0.094 4.615 -27.483 1.00 90.25 98 ARG A N 1
ATOM 751 C CA . ARG A 1 98 ? 0.166 3.160 -27.671 1.00 90.25 98 ARG A CA 1
ATOM 752 C C . ARG A 1 98 ? 0.968 2.359 -26.646 1.00 90.25 98 ARG A C 1
ATOM 754 O O . ARG A 1 98 ? 0.631 1.198 -26.469 1.00 90.25 98 ARG A O 1
ATOM 761 N N . TRP A 1 99 ? 1.917 2.918 -25.893 1.00 93.06 99 TRP A N 1
ATOM 762 C CA . TRP A 1 99 ? 2.698 2.127 -24.919 1.00 93.06 99 TRP A CA 1
ATOM 763 C C . TRP A 1 99 ? 1.827 1.346 -23.926 1.00 93.06 99 TRP A C 1
ATOM 765 O O . TRP A 1 99 ? 1.905 0.121 -23.835 1.00 93.06 99 TRP A O 1
ATOM 775 N N . LEU A 1 100 ? 0.948 2.047 -23.205 1.00 92.06 100 LEU A N 1
ATOM 776 C CA . LEU A 1 100 ? 0.024 1.413 -22.259 1.00 92.06 100 LEU A CA 1
ATOM 777 C C . LEU A 1 100 ? -1.175 0.757 -22.951 1.00 92.06 100 LEU A C 1
ATOM 779 O O . LEU A 1 100 ? -1.828 -0.090 -22.346 1.00 92.06 100 LEU A O 1
ATOM 783 N N . ASP A 1 101 ? -1.487 1.123 -24.193 1.00 88.44 101 ASP A N 1
ATOM 784 C CA . ASP A 1 101 ? -2.584 0.498 -24.933 1.00 88.44 101 ASP A CA 1
ATOM 785 C C . ASP A 1 101 ? -2.194 -0.860 -25.499 1.00 88.44 101 ASP A C 1
ATOM 787 O O . ASP A 1 101 ? -3.055 -1.725 -25.580 1.00 88.44 101 ASP A O 1
ATOM 791 N N . GLU A 1 102 ? -0.916 -1.093 -25.790 1.00 84.19 102 GLU A N 1
ATOM 792 C CA . GLU A 1 102 ? -0.409 -2.415 -26.167 1.00 84.19 102 GLU A CA 1
ATOM 793 C C . GLU A 1 102 ? -0.339 -3.353 -24.952 1.00 84.19 102 GLU A C 1
ATOM 795 O O . GLU A 1 102 ? -0.717 -4.522 -25.040 1.00 84.19 102 GLU A O 1
ATOM 800 N N . VAL A 1 103 ? -0.016 -2.825 -23.760 1.00 87.00 103 VAL A N 1
ATOM 801 C CA . VAL A 1 103 ? -0.298 -3.553 -22.506 1.00 87.00 103 VAL A CA 1
ATOM 802 C C . VAL A 1 103 ? -1.792 -3.836 -22.411 1.00 87.00 103 VAL A C 1
ATOM 804 O O . VAL A 1 103 ? -2.153 -4.942 -22.040 1.00 87.00 103 VAL A O 1
ATOM 807 N N . LYS A 1 104 ? -2.626 -2.841 -22.772 1.00 83.19 104 LYS A N 1
ATOM 808 C CA . LYS A 1 104 ? -4.095 -2.798 -22.955 1.00 83.19 104 LYS A CA 1
ATOM 809 C C . LYS A 1 104 ? -4.696 -3.885 -23.877 1.00 83.19 104 LYS A C 1
ATOM 811 O O . LYS A 1 104 ? -5.786 -4.398 -23.610 1.00 83.19 104 LYS A O 1
ATOM 816 N N . SER A 1 105 ? -4.000 -4.240 -24.947 1.00 76.75 105 SER A N 1
ATOM 817 C CA . SER A 1 105 ? -4.521 -5.025 -26.074 1.00 76.75 105 SER A CA 1
ATOM 818 C C . SER A 1 105 ? -3.937 -6.438 -26.161 1.00 76.75 105 SER A C 1
ATOM 820 O O . SER A 1 105 ? -4.465 -7.251 -26.918 1.00 76.75 105 SER A O 1
ATOM 822 N N . ASN A 1 106 ? -2.883 -6.748 -25.394 1.00 71.38 106 ASN A N 1
ATOM 823 C CA . ASN A 1 106 ? -2.198 -8.040 -25.454 1.00 71.38 106 ASN A CA 1
ATOM 824 C C . ASN A 1 106 ? -3.176 -9.223 -25.232 1.00 71.38 106 ASN A C 1
ATOM 826 O O . ASN A 1 106 ? -3.788 -9.307 -24.173 1.00 71.38 106 ASN A O 1
ATOM 830 N N . PRO A 1 107 ? -3.334 -10.163 -26.181 1.00 58.81 107 PRO A N 1
ATOM 831 C CA . PRO A 1 107 ? -4.309 -11.255 -26.081 1.00 58.81 107 PRO A CA 1
ATOM 832 C C . PRO A 1 107 ? -4.007 -12.293 -24.982 1.00 58.81 107 PRO A C 1
ATOM 834 O O . PRO A 1 107 ? -4.914 -13.009 -24.569 1.00 58.81 107 PRO A O 1
ATOM 837 N N . ASN A 1 108 ? -2.784 -12.344 -24.440 1.00 63.44 108 ASN A N 1
ATOM 838 C CA . ASN A 1 108 ? -2.398 -13.247 -23.339 1.00 63.44 108 ASN A CA 1
ATOM 839 C C . ASN A 1 108 ? -2.707 -12.665 -21.943 1.00 63.44 108 ASN A C 1
ATOM 841 O O . ASN A 1 108 ? -2.005 -12.923 -20.964 1.00 63.44 108 ASN A O 1
ATOM 845 N N . LYS A 1 109 ? -3.713 -11.796 -21.863 1.00 62.78 109 LYS A N 1
ATOM 846 C CA . LYS A 1 109 ? -3.791 -10.759 -20.840 1.00 62.78 109 LYS A CA 1
ATOM 847 C C . LYS A 1 109 ? -4.192 -11.211 -19.446 1.00 62.78 109 LYS A C 1
ATOM 849 O O . LYS A 1 109 ? -5.211 -11.866 -19.240 1.00 62.78 109 LYS A O 1
ATOM 854 N N . VAL A 1 110 ? -3.477 -10.636 -18.485 1.00 73.56 110 VAL A N 1
ATOM 855 C CA . VAL A 1 110 ? -3.939 -10.396 -17.119 1.00 73.56 110 VAL A CA 1
ATOM 856 C C . VAL A 1 110 ? -4.255 -8.900 -17.010 1.00 73.56 110 VAL A C 1
ATOM 858 O O . VAL A 1 110 ? -3.550 -8.076 -17.587 1.00 73.56 110 VAL A O 1
ATOM 861 N N . ASP A 1 111 ? -5.333 -8.531 -16.320 1.00 90.19 111 ASP A N 1
ATOM 862 C CA . ASP A 1 111 ? -5.564 -7.139 -15.900 1.00 90.19 111 ASP A CA 1
ATOM 863 C C . ASP A 1 111 ? -4.330 -6.632 -15.133 1.00 90.19 111 ASP A C 1
ATOM 865 O O . ASP A 1 111 ? -3.776 -7.411 -14.359 1.00 90.19 111 ASP A O 1
ATOM 869 N N . CYS A 1 112 ? -3.871 -5.395 -15.359 1.00 93.94 112 CYS A N 1
ATOM 870 C CA . CYS A 1 112 ? -2.600 -4.880 -14.825 1.00 93.94 112 CYS A CA 1
ATOM 871 C C . CYS A 1 112 ? -2.819 -3.618 -13.986 1.00 93.94 112 CYS A C 1
ATOM 873 O O . CYS A 1 112 ? -3.378 -2.636 -14.473 1.00 93.94 112 CYS A O 1
ATOM 875 N N . ASP A 1 113 ? -2.292 -3.624 -12.763 1.00 95.94 113 ASP A N 1
ATOM 876 C CA . ASP A 1 113 ? -2.376 -2.520 -11.810 1.00 95.94 113 ASP A CA 1
ATOM 877 C C . ASP A 1 113 ? -0.983 -1.942 -11.517 1.00 95.94 113 ASP A C 1
ATOM 879 O O . ASP A 1 113 ? 0.025 -2.645 -11.573 1.00 95.94 113 ASP A O 1
ATOM 883 N N . LYS A 1 114 ? -0.925 -0.653 -11.169 1.00 97.25 114 LYS A N 1
ATOM 884 C CA . LYS A 1 114 ? 0.301 0.021 -10.710 1.00 97.25 114 LYS A CA 1
ATOM 885 C C . LYS A 1 114 ? 0.406 -0.160 -9.202 1.00 97.25 114 LYS A C 1
ATOM 887 O O . LYS A 1 114 ? -0.293 0.520 -8.456 1.00 97.25 114 LYS A O 1
ATOM 892 N N . ASP A 1 115 ? 1.201 -1.132 -8.787 1.00 98.12 115 ASP A N 1
ATOM 893 C CA . ASP A 1 115 ? 1.418 -1.459 -7.384 1.00 98.12 115 ASP A CA 1
ATOM 894 C C . ASP A 1 115 ? 2.450 -0.524 -6.754 1.00 98.12 115 ASP A C 1
ATOM 896 O O . ASP A 1 115 ? 3.421 -0.148 -7.407 1.00 98.12 115 ASP A O 1
ATOM 900 N N . GLU A 1 116 ? 2.218 -0.141 -5.502 1.00 97.88 116 GLU A N 1
ATOM 901 C CA . GLU A 1 116 ? 2.958 0.886 -4.765 1.00 97.88 116 GLU A CA 1
ATOM 902 C C . GLU A 1 116 ? 3.602 0.289 -3.515 1.00 97.88 116 GLU A C 1
ATOM 904 O O . GLU A 1 116 ? 2.921 -0.346 -2.708 1.00 97.88 116 GLU A O 1
ATOM 909 N N . TYR A 1 117 ? 4.890 0.567 -3.295 1.00 98.19 117 TYR A N 1
ATOM 910 C CA . TYR A 1 117 ? 5.560 0.210 -2.049 1.00 98.19 117 TYR A CA 1
ATOM 911 C C . TYR A 1 117 ? 6.499 1.330 -1.583 1.00 98.19 117 TYR A C 1
ATOM 913 O O . TYR A 1 117 ? 7.354 1.760 -2.362 1.00 98.19 117 TYR A O 1
ATOM 921 N N . PRO A 1 118 ? 6.354 1.815 -0.334 1.00 97.75 118 PRO A N 1
ATOM 922 C CA . PRO A 1 118 ? 5.340 1.419 0.651 1.00 97.75 118 PRO A CA 1
ATOM 923 C C . PRO A 1 118 ? 3.908 1.700 0.166 1.00 97.75 118 PRO A C 1
ATOM 925 O O . PRO A 1 118 ? 3.710 2.618 -0.632 1.00 97.75 118 PRO A O 1
ATOM 928 N N . PRO A 1 119 ? 2.893 0.943 0.609 1.00 96.31 119 PRO A N 1
ATOM 929 C CA . PRO A 1 119 ? 1.522 1.186 0.179 1.00 96.31 119 PRO A CA 1
ATOM 930 C C . PRO A 1 119 ? 1.032 2.528 0.727 1.00 96.31 119 PRO A C 1
ATOM 932 O O . PRO A 1 119 ? 1.178 2.788 1.922 1.00 96.31 119 PRO A O 1
ATOM 935 N N . ALA A 1 120 ? 0.369 3.350 -0.096 1.00 95.19 120 ALA A N 1
ATOM 936 C CA . ALA A 1 120 ? -0.118 4.672 0.325 1.00 95.19 120 ALA A CA 1
ATOM 937 C C . ALA A 1 120 ? -1.006 4.633 1.585 1.00 95.19 120 ALA A C 1
ATOM 939 O O . ALA A 1 120 ? -1.038 5.586 2.359 1.00 95.19 120 ALA A O 1
ATOM 940 N N . TYR A 1 121 ? -1.691 3.509 1.834 1.00 94.44 121 TYR A N 1
ATOM 941 C CA . TYR A 1 121 ? -2.460 3.269 3.060 1.00 94.44 121 TYR A CA 1
ATOM 942 C C . TYR A 1 121 ? -1.626 3.442 4.344 1.00 94.44 121 TYR A C 1
ATOM 944 O O . TYR A 1 121 ? -2.147 3.955 5.332 1.00 94.44 121 TYR A O 1
ATOM 952 N N . LEU A 1 122 ? -0.350 3.042 4.330 1.00 96.25 122 LEU A N 1
ATOM 953 C CA . LEU A 1 122 ? 0.556 3.092 5.484 1.00 96.25 122 LEU A CA 1
ATOM 954 C C . LEU A 1 122 ? 1.414 4.360 5.531 1.00 96.25 122 LEU A C 1
ATOM 956 O O . LEU A 1 122 ? 2.282 4.466 6.388 1.00 96.25 122 LEU A O 1
ATOM 960 N N . LEU A 1 123 ? 1.164 5.327 4.648 1.00 95.12 123 LEU A N 1
ATOM 961 C CA . LEU A 1 123 ? 1.930 6.563 4.590 1.00 95.12 123 LEU A CA 1
ATOM 962 C C . LEU A 1 123 ? 1.116 7.736 5.140 1.00 95.12 123 LEU A C 1
ATOM 964 O O . LEU A 1 123 ? 0.116 8.153 4.549 1.00 95.12 123 LEU A O 1
ATOM 968 N N . GLY A 1 124 ? 1.564 8.279 6.273 1.00 93.25 124 GLY A N 1
ATOM 969 C CA . GLY A 1 124 ? 1.006 9.503 6.851 1.00 93.25 124 GLY A CA 1
ATOM 970 C C . GLY A 1 124 ? 1.302 10.732 5.991 1.00 93.25 124 GLY A C 1
ATOM 971 O O . GLY A 1 124 ? 2.152 10.697 5.099 1.00 93.25 124 GLY A O 1
ATOM 972 N N . LEU A 1 125 ? 0.630 11.852 6.269 1.00 92.38 125 LEU A N 1
ATOM 973 C CA . LEU A 1 125 ? 0.754 13.076 5.461 1.00 92.38 125 LEU A CA 1
ATOM 974 C C . LEU A 1 125 ? 2.191 13.608 5.343 1.00 92.38 125 LEU A C 1
ATOM 976 O O . LEU A 1 125 ? 2.550 14.166 4.309 1.00 92.38 125 LEU A O 1
ATOM 980 N N . GLN A 1 126 ? 2.992 13.420 6.392 1.00 94.69 126 GLN A N 1
ATOM 981 C CA . GLN A 1 126 ? 4.376 13.895 6.489 1.00 94.69 126 GLN A CA 1
ATOM 982 C C . GLN A 1 126 ? 5.412 12.788 6.277 1.00 94.69 126 GLN A C 1
ATOM 984 O O . GLN A 1 126 ? 6.598 12.999 6.524 1.00 94.69 126 GLN A O 1
ATOM 989 N N . ASP A 1 127 ? 4.982 11.598 5.856 1.00 95.69 127 ASP A N 1
ATOM 990 C CA . ASP A 1 127 ? 5.908 10.497 5.626 1.00 95.69 127 ASP A CA 1
ATOM 991 C C . ASP A 1 127 ? 6.871 10.838 4.468 1.00 95.69 127 ASP A C 1
ATOM 993 O O . ASP A 1 127 ? 6.409 11.222 3.386 1.00 95.69 127 ASP A O 1
ATOM 997 N N . PRO A 1 128 ? 8.199 10.696 4.636 1.00 96.38 128 PRO A N 1
ATOM 998 C CA . PRO A 1 128 ? 9.157 10.981 3.573 1.00 96.38 128 PRO A CA 1
ATOM 999 C C . PRO A 1 128 ? 8.888 10.219 2.269 1.00 96.38 128 PRO A C 1
ATOM 1001 O O . PRO A 1 128 ? 9.055 10.801 1.194 1.00 96.38 128 PRO A O 1
ATOM 1004 N N . ALA A 1 129 ? 8.427 8.964 2.333 1.00 97.12 129 ALA A N 1
ATOM 1005 C CA . ALA A 1 129 ? 8.104 8.172 1.146 1.00 97.12 129 ALA A CA 1
ATOM 1006 C C . ALA A 1 129 ? 6.886 8.737 0.399 1.00 97.12 129 ALA A C 1
ATOM 1008 O O . ALA A 1 129 ? 6.806 8.655 -0.830 1.00 97.12 129 ALA A O 1
ATOM 1009 N N . ARG A 1 130 ? 5.958 9.374 1.124 1.00 96.31 130 ARG A N 1
ATOM 1010 C CA . ARG A 1 130 ? 4.830 10.111 0.542 1.00 96.31 130 ARG A CA 1
ATOM 1011 C C . ARG A 1 130 ? 5.287 11.423 -0.079 1.00 96.31 130 ARG A C 1
ATOM 1013 O O . ARG A 1 130 ? 4.959 11.700 -1.229 1.00 96.31 130 ARG A O 1
ATOM 1020 N N . LEU A 1 131 ? 6.050 12.226 0.661 1.00 97.06 131 LEU A N 1
ATOM 1021 C CA . LEU A 1 131 ? 6.505 13.547 0.213 1.00 97.06 131 LEU A CA 1
ATOM 1022 C C . LEU A 1 131 ? 7.400 13.470 -1.033 1.00 97.06 131 LEU A C 1
ATOM 1024 O O . LEU A 1 131 ? 7.387 14.387 -1.864 1.00 97.06 131 LEU A O 1
ATOM 1028 N N . ASN A 1 132 ? 8.154 12.378 -1.170 1.00 97.94 132 ASN A N 1
ATOM 1029 C CA . ASN A 1 132 ? 9.008 12.088 -2.320 1.00 97.94 132 ASN A CA 1
ATOM 1030 C C . ASN A 1 132 ? 8.338 11.216 -3.394 1.00 97.94 132 ASN A C 1
ATOM 1032 O O . ASN A 1 132 ? 8.942 10.977 -4.443 1.00 97.94 132 ASN A O 1
ATOM 1036 N N . SER A 1 133 ? 7.108 10.746 -3.158 1.00 97.81 133 SER A N 1
ATOM 1037 C CA . SER A 1 133 ? 6.352 9.918 -4.103 1.00 97.81 133 SER A CA 1
ATOM 1038 C C . SER A 1 133 ? 6.309 10.596 -5.477 1.00 97.81 133 SER A C 1
ATOM 1040 O O . SER A 1 133 ? 6.126 11.810 -5.577 1.00 97.81 133 SER A O 1
ATOM 1042 N N . GLY A 1 134 ? 6.590 9.838 -6.539 1.00 97.44 134 GLY A N 1
ATOM 1043 C CA . GLY A 1 134 ? 6.634 10.353 -7.913 1.00 97.44 134 GLY A CA 1
ATOM 1044 C C . GLY A 1 134 ? 7.799 11.297 -8.261 1.00 97.44 134 GLY A C 1
ATOM 1045 O O . GLY A 1 134 ? 7.882 11.729 -9.412 1.00 97.44 134 GLY A O 1
ATOM 1046 N N . LYS A 1 135 ? 8.704 11.613 -7.321 1.00 97.81 135 LYS A N 1
ATOM 1047 C CA . LYS A 1 135 ? 9.832 12.540 -7.540 1.00 97.81 135 LYS A CA 1
ATOM 1048 C C . LYS A 1 135 ? 11.174 11.831 -7.701 1.00 97.81 135 LYS A C 1
ATOM 1050 O O . LYS A 1 135 ? 11.968 12.237 -8.545 1.00 97.81 135 LYS A O 1
ATOM 1055 N N . ASN A 1 136 ? 11.448 10.828 -6.870 1.00 97.44 136 ASN A N 1
ATOM 1056 C CA . ASN A 1 136 ? 12.727 10.115 -6.825 1.00 97.44 136 ASN A CA 1
ATOM 1057 C C . ASN A 1 136 ? 12.574 8.741 -6.140 1.00 97.44 136 ASN A C 1
ATOM 1059 O O . ASN A 1 136 ? 11.497 8.390 -5.657 1.00 97.44 136 ASN A O 1
ATOM 1063 N N . ALA A 1 137 ? 13.671 7.982 -6.072 1.00 96.50 137 ALA A N 1
ATOM 1064 C CA . ALA A 1 137 ? 13.719 6.648 -5.469 1.00 96.50 137 ALA A CA 1
ATOM 1065 C C . ALA A 1 137 ? 13.586 6.622 -3.930 1.00 96.50 137 ALA A C 1
ATOM 1067 O O . ALA A 1 137 ? 13.524 5.544 -3.342 1.00 96.50 137 ALA A O 1
ATOM 1068 N N . GLN A 1 138 ? 13.558 7.785 -3.266 1.00 96.81 138 GLN A N 1
ATOM 1069 C CA . GLN A 1 138 ? 13.256 7.903 -1.834 1.00 96.81 138 GLN A CA 1
ATOM 1070 C C . GLN A 1 138 ? 11.742 7.993 -1.573 1.00 96.81 138 GLN A C 1
ATOM 1072 O O . GLN A 1 138 ? 11.309 7.897 -0.425 1.00 96.81 138 GLN A O 1
ATOM 1077 N N . GLY A 1 139 ? 10.935 8.198 -2.620 1.00 97.06 139 GLY A N 1
ATOM 1078 C CA . GLY A 1 139 ? 9.479 8.084 -2.590 1.00 97.06 139 GLY A CA 1
ATOM 1079 C C . GLY A 1 139 ? 8.993 6.671 -2.889 1.00 97.06 139 GLY A C 1
ATOM 1080 O O . GLY A 1 139 ? 9.794 5.814 -3.242 1.00 97.06 139 GLY A O 1
ATOM 1081 N N . GLN A 1 140 ? 7.680 6.435 -2.807 1.00 97.25 140 GLN A N 1
ATOM 1082 C CA . GLN A 1 140 ? 7.092 5.148 -3.209 1.00 97.25 140 GLN A CA 1
ATOM 1083 C C . GLN A 1 140 ? 7.609 4.679 -4.574 1.00 97.25 140 GLN A C 1
ATOM 1085 O O . GLN A 1 140 ? 7.564 5.424 -5.559 1.00 97.25 140 GLN A O 1
ATOM 1090 N N . LEU A 1 141 ? 8.035 3.419 -4.634 1.00 98.38 141 LEU A N 1
ATOM 1091 C CA . LEU A 1 141 ? 8.369 2.751 -5.883 1.00 98.38 141 LEU A CA 1
ATOM 1092 C C . LEU A 1 141 ? 7.121 2.102 -6.472 1.00 98.38 141 LEU A C 1
ATOM 1094 O O . LEU A 1 141 ? 6.250 1.614 -5.746 1.00 98.38 141 LEU A O 1
ATOM 1098 N N . ILE A 1 142 ? 7.058 2.070 -7.802 1.00 98.25 142 ILE A N 1
ATOM 1099 C CA . ILE A 1 142 ? 5.947 1.488 -8.558 1.00 98.25 142 ILE A CA 1
ATOM 1100 C C . ILE A 1 142 ? 6.422 0.265 -9.311 1.00 98.25 142 ILE A C 1
ATOM 1102 O O . ILE A 1 142 ? 7.502 0.287 -9.901 1.00 98.25 142 ILE A O 1
ATOM 1106 N N . ARG A 1 143 ? 5.563 -0.752 -9.376 1.00 98.44 143 ARG A N 1
ATOM 1107 C CA . ARG A 1 143 ? 5.640 -1.761 -10.428 1.00 98.44 143 ARG A CA 1
ATOM 1108 C C . ARG A 1 143 ? 4.274 -2.005 -11.050 1.00 98.44 143 ARG A C 1
ATOM 1110 O O . ARG A 1 143 ? 3.297 -2.264 -10.355 1.00 98.44 143 ARG A O 1
ATOM 1117 N N . LEU A 1 144 ? 4.199 -1.942 -12.373 1.00 97.88 144 LEU A N 1
ATOM 1118 C CA . LEU A 1 144 ? 3.039 -2.404 -13.125 1.00 97.88 144 LEU A CA 1
ATOM 1119 C C . LEU A 1 144 ? 3.009 -3.935 -13.074 1.00 97.88 144 LEU A C 1
ATOM 1121 O O . LEU A 1 144 ? 3.883 -4.568 -13.653 1.00 97.88 144 LEU A O 1
ATOM 1125 N N . ILE A 1 145 ? 2.039 -4.535 -12.390 1.00 96.88 145 ILE A N 1
ATOM 1126 C CA . ILE A 1 145 ? 1.960 -5.990 -12.164 1.00 96.88 145 ILE A CA 1
ATOM 1127 C C . ILE A 1 145 ? 0.547 -6.523 -12.426 1.00 96.88 145 ILE A C 1
ATOM 1129 O O . ILE A 1 145 ? -0.398 -5.733 -12.495 1.00 96.88 145 ILE A O 1
ATOM 1133 N N . PRO A 1 146 ? 0.349 -7.853 -12.514 1.00 96.00 146 PRO A N 1
ATOM 1134 C CA . PRO A 1 146 ? -0.985 -8.428 -12.620 1.00 96.00 146 PRO A CA 1
ATOM 1135 C C . PRO A 1 146 ? -1.891 -7.987 -11.464 1.00 96.00 146 PRO A C 1
ATOM 1137 O O . PRO A 1 146 ? -1.604 -8.232 -10.292 1.00 96.00 146 PRO A O 1
ATOM 1140 N N . GLY A 1 147 ? -3.024 -7.377 -11.790 1.00 95.25 147 GLY A N 1
ATOM 1141 C CA . GLY A 1 147 ? -3.955 -6.768 -10.850 1.00 95.25 147 GLY A CA 1
ATOM 1142 C C . GLY A 1 147 ? -4.549 -7.756 -9.854 1.00 95.25 147 GLY A C 1
ATOM 1143 O O . GLY A 1 147 ? -4.760 -7.416 -8.695 1.00 95.25 147 GLY A O 1
ATOM 1144 N N . GLY A 1 148 ? -4.734 -9.022 -10.245 1.00 95.19 148 GLY A N 1
ATOM 1145 C CA . GLY A 1 148 ? -5.116 -10.080 -9.303 1.00 95.19 148 GLY A CA 1
ATOM 1146 C C . GLY A 1 148 ? -4.077 -10.304 -8.192 1.00 95.19 148 GLY A C 1
ATOM 1147 O O . GLY A 1 148 ? -4.451 -10.567 -7.049 1.00 95.19 148 GLY A O 1
ATOM 1148 N N . MET A 1 149 ? -2.784 -10.153 -8.505 1.00 96.62 149 MET A N 1
ATOM 1149 C CA . MET A 1 149 ? -1.700 -10.252 -7.523 1.00 96.62 149 MET A CA 1
ATOM 1150 C C . MET A 1 149 ? -1.609 -8.991 -6.661 1.00 96.62 149 MET A C 1
ATOM 1152 O O . MET A 1 149 ? -1.534 -9.128 -5.444 1.00 96.62 149 MET A O 1
ATOM 1156 N N . ASN A 1 150 ? -1.704 -7.796 -7.259 1.00 97.44 150 ASN A N 1
ATOM 1157 C CA . ASN A 1 150 ? -1.740 -6.525 -6.521 1.00 97.44 150 ASN A CA 1
ATOM 1158 C C . ASN A 1 150 ? -2.905 -6.503 -5.514 1.00 97.44 150 ASN A C 1
ATOM 1160 O O . ASN A 1 150 ? -2.711 -6.435 -4.300 1.00 97.44 150 ASN A O 1
ATOM 1164 N N . ARG A 1 151 ? -4.139 -6.660 -6.010 1.00 95.25 151 ARG A N 1
ATOM 1165 C CA . ARG A 1 151 ? -5.355 -6.614 -5.186 1.00 95.25 151 ARG A CA 1
ATOM 1166 C C . ARG A 1 151 ? -5.348 -7.680 -4.095 1.00 95.25 151 ARG A C 1
ATOM 1168 O O . ARG A 1 151 ? -5.780 -7.405 -2.978 1.00 95.25 151 ARG A O 1
ATOM 1175 N N . GLY A 1 152 ? -4.843 -8.875 -4.409 1.00 95.50 152 GLY A N 1
ATOM 1176 C CA . GLY A 1 152 ? -4.659 -9.956 -3.447 1.00 95.50 152 GLY A CA 1
ATOM 1177 C C . GLY A 1 152 ? -3.692 -9.582 -2.324 1.00 95.50 152 GLY A C 1
ATOM 1178 O O . GLY A 1 152 ? -4.056 -9.661 -1.151 1.00 95.50 152 GLY A O 1
ATOM 1179 N N . ALA A 1 153 ? -2.495 -9.116 -2.677 1.00 96.38 153 ALA A N 1
ATOM 1180 C CA . ALA A 1 153 ? -1.465 -8.735 -1.718 1.00 96.38 153 ALA A CA 1
ATOM 1181 C C . ALA A 1 153 ? -1.862 -7.524 -0.856 1.00 96.38 153 ALA A C 1
ATOM 1183 O O . ALA A 1 153 ? -1.564 -7.494 0.339 1.00 96.38 153 ALA A O 1
ATOM 1184 N N . GLY A 1 154 ? -2.647 -6.591 -1.405 1.00 94.06 154 GLY A N 1
ATOM 1185 C CA . GLY A 1 154 ? -3.177 -5.438 -0.674 1.00 94.06 154 GLY A CA 1
ATOM 1186 C C . GLY A 1 154 ? -4.041 -5.782 0.546 1.00 94.06 154 GLY A C 1
ATOM 1187 O O . GLY A 1 154 ? -4.221 -4.955 1.444 1.00 94.06 154 GLY A O 1
ATOM 1188 N N . HIS A 1 155 ? -4.549 -7.015 0.640 1.00 92.31 155 HIS A N 1
ATOM 1189 C CA . HIS A 1 155 ? -5.247 -7.486 1.836 1.00 92.31 155 HIS A CA 1
ATOM 1190 C C . HIS A 1 155 ? -4.336 -7.635 3.061 1.00 92.31 155 HIS A C 1
ATOM 1192 O O . HIS A 1 155 ? -4.859 -7.633 4.175 1.00 92.31 155 HIS A O 1
ATOM 1198 N N . MET A 1 156 ? -3.010 -7.723 2.893 1.00 94.75 156 MET A N 1
ATOM 1199 C CA . MET A 1 156 ? -2.074 -7.859 4.015 1.00 94.75 156 MET A CA 1
ATOM 1200 C C . MET A 1 156 ? -2.150 -6.675 4.983 1.00 94.75 156 MET A C 1
ATOM 1202 O O . MET A 1 156 ? -2.175 -6.878 6.197 1.00 94.75 156 MET A O 1
ATOM 1206 N N . TRP A 1 157 ? -2.224 -5.449 4.461 1.00 92.69 157 TRP A N 1
ATOM 1207 C CA . TRP A 1 157 ? -2.240 -4.229 5.275 1.00 92.69 157 TRP A CA 1
ATOM 1208 C C . TRP A 1 157 ? -3.625 -3.601 5.428 1.00 92.69 157 TRP A C 1
ATOM 1210 O O . TRP A 1 157 ? -3.800 -2.694 6.239 1.00 92.69 157 TRP A O 1
ATOM 1220 N N . LYS A 1 158 ? -4.643 -4.062 4.694 1.00 89.06 158 LYS A N 1
ATOM 1221 C CA . LYS A 1 158 ? -5.980 -3.464 4.762 1.00 89.06 158 LYS A CA 1
ATOM 1222 C C . LYS A 1 158 ? -6.563 -3.544 6.177 1.00 89.06 158 LYS A C 1
ATOM 1224 O O . LYS A 1 158 ? -6.923 -4.614 6.659 1.00 89.06 158 LYS A O 1
ATOM 1229 N N . GLY A 1 159 ? -6.736 -2.382 6.806 1.00 89.94 159 GLY A N 1
ATOM 1230 C CA . GLY A 1 159 ? -7.393 -2.250 8.105 1.00 89.94 159 GLY A CA 1
ATOM 1231 C C . GLY A 1 159 ? -6.530 -2.631 9.307 1.00 89.94 159 GLY A C 1
ATOM 1232 O O . GLY A 1 159 ? -7.059 -2.637 10.416 1.00 89.94 159 GLY A O 1
ATOM 1233 N N . ILE A 1 160 ? -5.233 -2.917 9.131 1.00 94.56 160 ILE A N 1
ATOM 1234 C CA . ILE A 1 160 ? -4.357 -3.302 10.252 1.00 94.56 160 ILE A CA 1
ATOM 1235 C C . ILE A 1 160 ? -4.228 -2.180 11.284 1.00 94.56 160 ILE A C 1
ATOM 1237 O O . ILE A 1 160 ? -4.208 -2.457 12.477 1.00 94.56 160 ILE A O 1
ATOM 1241 N N . CYS A 1 161 ? -4.209 -0.920 10.841 1.00 96.06 161 CYS A N 1
ATOM 1242 C CA . CYS A 1 161 ? -3.983 0.220 11.723 1.00 96.06 161 CYS A CA 1
ATOM 1243 C C . CYS A 1 161 ? -5.149 0.419 12.694 1.00 96.06 161 CYS A C 1
ATOM 1245 O O . CYS A 1 161 ? -4.950 0.752 13.855 1.00 96.06 161 CYS A O 1
ATOM 1247 N N . LEU A 1 162 ? -6.372 0.126 12.246 1.00 96.00 162 LEU A N 1
ATOM 1248 C CA . LEU A 1 162 ? -7.532 0.091 13.127 1.00 96.00 162 LEU A CA 1
ATOM 1249 C C . LEU A 1 162 ? -7.611 -1.230 13.902 1.00 96.00 162 LEU A C 1
ATOM 1251 O O . LEU A 1 162 ? -7.739 -1.222 15.120 1.00 96.00 162 LEU A O 1
ATOM 1255 N N . GLY A 1 163 ? -7.579 -2.357 13.188 1.00 95.06 163 GLY A N 1
ATOM 1256 C CA . GLY A 1 163 ? -7.913 -3.670 13.736 1.00 95.06 163 GLY A CA 1
ATOM 1257 C C . GLY A 1 163 ? -6.909 -4.173 14.764 1.00 95.06 163 GLY A C 1
ATOM 1258 O O . GLY A 1 163 ? -7.313 -4.578 15.847 1.00 95.06 163 GLY A O 1
ATOM 1259 N N . ALA A 1 164 ? -5.610 -4.083 14.473 1.00 96.25 164 ALA A N 1
ATOM 1260 C CA . ALA A 1 164 ? -4.579 -4.559 15.395 1.00 96.25 164 ALA A CA 1
ATOM 1261 C C . ALA A 1 164 ? -4.481 -3.691 16.660 1.00 96.25 164 ALA A C 1
ATOM 1263 O O . ALA A 1 164 ? -4.111 -4.177 17.722 1.00 96.25 164 ALA A O 1
ATOM 1264 N N . ALA A 1 165 ? -4.879 -2.416 16.590 1.00 97.25 165 ALA A N 1
ATOM 1265 C CA . ALA A 1 165 ? -4.904 -1.533 17.757 1.00 97.25 165 ALA A CA 1
ATOM 1266 C C . ALA A 1 165 ? -5.981 -1.916 18.791 1.00 97.25 165 ALA A C 1
ATOM 1268 O O . ALA A 1 165 ? -5.935 -1.457 19.933 1.00 97.25 165 ALA A O 1
ATOM 1269 N N . ILE A 1 166 ? -6.964 -2.729 18.390 1.00 96.06 166 ILE A N 1
ATOM 1270 C CA . ILE A 1 166 ? -8.101 -3.148 19.221 1.00 96.06 166 ILE A CA 1
ATOM 1271 C C . ILE A 1 166 ? -8.228 -4.671 19.335 1.00 96.06 166 ILE A C 1
ATOM 1273 O O . ILE A 1 166 ? -9.191 -5.145 19.934 1.00 96.06 166 ILE A O 1
ATOM 1277 N N . GLU A 1 167 ? -7.303 -5.429 18.745 1.00 93.94 167 GLU A N 1
ATOM 1278 C CA . GLU A 1 167 ? -7.393 -6.887 18.609 1.00 93.94 167 GLU A CA 1
ATOM 1279 C C . GLU A 1 167 ? -7.434 -7.582 19.973 1.00 93.94 167 GLU A C 1
ATOM 1281 O O . GLU A 1 167 ? -8.348 -8.363 20.238 1.00 93.94 167 GLU A O 1
ATOM 1286 N N . ASP A 1 168 ? -6.529 -7.195 20.873 1.00 92.12 168 ASP A N 1
ATOM 1287 C CA . ASP A 1 168 ? -6.432 -7.747 22.231 1.00 92.12 168 ASP A CA 1
ATOM 1288 C C . ASP A 1 168 ? -7.361 -7.053 23.244 1.00 92.12 168 ASP A C 1
ATOM 1290 O O . ASP A 1 168 ? -7.337 -7.340 24.446 1.00 92.12 168 ASP A O 1
ATOM 1294 N N . MET A 1 169 ? -8.202 -6.119 22.786 1.00 95.00 169 MET A N 1
ATOM 1295 C CA . MET A 1 169 ? -9.083 -5.355 23.661 1.00 95.00 169 MET A CA 1
ATOM 1296 C C . MET A 1 169 ? -10.258 -6.211 24.138 1.00 95.00 169 MET A C 1
ATOM 1298 O O . MET A 1 169 ? -11.104 -6.656 23.351 1.00 95.00 169 MET A O 1
ATOM 1302 N N . LYS A 1 170 ? -10.378 -6.368 25.460 1.00 95.69 170 LYS A N 1
ATOM 1303 C CA . LYS A 1 170 ? -11.506 -7.082 26.073 1.00 95.69 170 LYS A CA 1
ATOM 1304 C C . LYS A 1 170 ? -12.832 -6.427 25.684 1.00 95.69 170 LYS A C 1
ATOM 1306 O O . LYS A 1 170 ? -12.935 -5.205 25.597 1.00 95.69 170 LYS A O 1
ATOM 1311 N N . ASP A 1 171 ? -13.879 -7.232 25.515 1.00 96.44 171 ASP A N 1
ATOM 1312 C CA . ASP A 1 171 ? -15.215 -6.735 25.151 1.00 96.44 171 ASP A CA 1
ATOM 1313 C C . ASP A 1 171 ? -15.750 -5.694 26.155 1.00 96.44 171 ASP A C 1
ATOM 1315 O O . ASP A 1 171 ? -16.379 -4.715 25.749 1.00 96.44 171 ASP A O 1
ATOM 1319 N N . SER A 1 172 ? -15.454 -5.855 27.451 1.00 96.12 172 SER A N 1
ATOM 1320 C CA . SER A 1 172 ? -15.813 -4.884 28.495 1.00 96.12 172 SER A CA 1
ATOM 1321 C C . SER A 1 172 ? -15.088 -3.547 28.335 1.00 96.12 172 SER A C 1
ATOM 1323 O O . SER A 1 172 ? -15.717 -2.496 28.442 1.00 96.12 172 SER A O 1
ATOM 1325 N N . GLU A 1 173 ? -13.789 -3.575 28.036 1.00 96.56 173 GLU A N 1
ATOM 1326 C CA . GLU A 1 173 ? -12.988 -2.377 27.781 1.00 96.56 173 GLU A CA 1
ATOM 1327 C C . GLU A 1 173 ? -13.459 -1.661 26.516 1.00 96.56 173 GLU A C 1
ATOM 1329 O O . GLU A 1 173 ? -13.653 -0.447 26.516 1.00 96.56 173 GLU A O 1
ATOM 1334 N N . PHE A 1 174 ? -13.705 -2.411 25.445 1.00 96.75 174 PHE A N 1
ATOM 1335 C CA . PHE A 1 174 ? -14.201 -1.848 24.199 1.00 96.75 174 PHE A CA 1
ATOM 1336 C C . PHE A 1 174 ? -15.560 -1.184 24.376 1.00 96.75 174 PHE A C 1
ATOM 1338 O O . PHE A 1 174 ? -15.756 -0.066 23.905 1.00 96.75 174 PHE A O 1
ATOM 1345 N N . LYS A 1 175 ? -16.485 -1.838 25.092 1.00 96.88 175 LYS A N 1
ATOM 1346 C CA . LYS A 1 175 ? -17.766 -1.227 25.443 1.00 96.88 175 LYS A CA 1
ATOM 1347 C C . LYS A 1 175 ? -17.552 0.060 26.240 1.00 96.88 175 LYS A C 1
ATOM 1349 O O . LYS A 1 175 ? -18.118 1.082 25.868 1.00 96.88 175 LYS A O 1
ATOM 1354 N N . ALA A 1 176 ? -16.723 0.023 27.283 1.00 97.38 176 ALA A N 1
ATOM 1355 C CA . ALA A 1 176 ? -16.456 1.189 28.119 1.00 97.38 176 ALA A CA 1
ATOM 1356 C C . ALA A 1 176 ? -15.885 2.364 27.308 1.00 97.38 176 ALA A C 1
ATOM 1358 O O . ALA A 1 176 ? -16.313 3.498 27.493 1.00 97.38 176 ALA A O 1
ATOM 1359 N N . LYS A 1 177 ? -14.973 2.103 26.363 1.00 97.31 177 LYS A N 1
ATOM 1360 C CA . LYS A 1 177 ? -14.411 3.137 25.481 1.00 97.31 177 LYS A CA 1
ATOM 1361 C C . LYS A 1 177 ? -15.436 3.703 24.498 1.00 97.31 177 LYS A C 1
ATOM 1363 O O . LYS A 1 177 ? -15.436 4.906 24.275 1.00 97.31 177 LYS A O 1
ATOM 1368 N N . VAL A 1 178 ? -16.315 2.867 23.941 1.00 97.38 178 VAL A N 1
ATOM 1369 C CA . VAL A 1 178 ? -17.418 3.336 23.083 1.00 97.38 178 VAL A CA 1
ATOM 1370 C C . VAL A 1 178 ? -18.408 4.192 23.879 1.00 97.38 178 VAL A C 1
ATOM 1372 O O . VAL A 1 178 ? -18.835 5.236 23.395 1.00 97.38 178 VAL A O 1
ATOM 1375 N N . ASP A 1 179 ? -18.761 3.782 25.100 1.00 96.25 179 ASP A N 1
ATOM 1376 C CA . ASP A 1 179 ? -19.669 4.541 25.968 1.00 96.25 179 ASP A CA 1
ATOM 1377 C C . ASP A 1 179 ? -19.052 5.877 26.424 1.00 96.25 179 ASP A C 1
ATOM 1379 O O . ASP A 1 179 ? -19.776 6.855 26.622 1.00 96.25 179 ASP A O 1
ATOM 1383 N N . ALA A 1 180 ? -17.724 5.915 26.582 1.00 96.56 180 ALA A N 1
ATOM 1384 C CA . ALA A 1 180 ? -16.972 7.092 27.002 1.00 96.56 180 ALA A CA 1
ATOM 1385 C C . ALA A 1 180 ? -16.802 8.148 25.899 1.00 96.56 180 ALA A C 1
ATOM 1387 O O . ALA A 1 180 ? -16.474 9.286 26.227 1.00 96.56 180 ALA A O 1
ATOM 1388 N N . ASP A 1 181 ? -17.024 7.816 24.622 1.00 97.06 181 ASP A N 1
ATOM 1389 C CA . ASP A 1 181 ? -16.982 8.804 23.540 1.00 97.06 181 ASP A CA 1
ATOM 1390 C C . ASP A 1 181 ? -18.198 9.752 23.645 1.00 97.06 181 ASP A C 1
ATOM 1392 O O . ASP A 1 181 ? -19.346 9.311 23.458 1.00 97.06 181 ASP A O 1
ATOM 1396 N N . PRO A 1 182 ? -17.989 11.055 23.935 1.00 95.25 182 PRO A N 1
ATOM 1397 C CA . PRO A 1 182 ? -19.078 12.025 24.011 1.00 95.25 182 PRO A CA 1
ATOM 1398 C C . PRO A 1 182 ? -19.704 12.312 22.639 1.00 95.25 182 PRO A C 1
ATOM 1400 O O . PRO A 1 182 ? -20.836 12.783 22.577 1.00 95.25 182 PRO A O 1
ATOM 1403 N N . ASN A 1 183 ? -18.999 12.004 21.545 1.00 96.12 183 ASN A N 1
ATOM 1404 C CA . ASN A 1 183 ? -19.427 12.269 20.172 1.00 96.12 183 ASN A CA 1
ATOM 1405 C C . ASN A 1 183 ? -20.015 11.034 19.475 1.00 96.12 183 ASN A C 1
ATOM 1407 O O . ASN A 1 183 ? -20.265 11.069 18.263 1.00 96.12 183 ASN A O 1
ATOM 1411 N N . ARG A 1 184 ? -20.244 9.943 20.219 1.00 96.31 184 ARG A N 1
ATOM 1412 C CA . ARG A 1 184 ? -20.785 8.707 19.654 1.00 96.31 184 ARG A CA 1
ATOM 1413 C C . ARG A 1 184 ? -22.136 8.945 18.981 1.00 96.31 184 ARG A C 1
ATOM 1415 O O . ARG A 1 184 ? -22.997 9.664 19.491 1.00 96.31 184 ARG A O 1
ATOM 1422 N N . LYS A 1 185 ? -22.365 8.280 17.853 1.00 95.81 185 LYS A N 1
ATOM 1423 C CA . LYS A 1 185 ? -23.606 8.392 17.074 1.00 95.81 185 LYS A CA 1
ATOM 1424 C C . LYS A 1 185 ? -24.384 7.095 17.128 1.00 95.81 185 LYS A C 1
ATOM 1426 O O . LYS A 1 185 ? -23.830 6.038 16.848 1.00 95.81 185 LYS A O 1
ATOM 1431 N N . THR A 1 186 ? -25.672 7.172 17.445 1.00 95.75 186 THR A N 1
ATOM 1432 C CA . THR A 1 186 ? -26.558 6.003 17.419 1.00 95.75 186 THR A CA 1
ATOM 1433 C C . THR A 1 186 ? -27.483 6.079 16.215 1.00 95.75 186 THR A C 1
ATOM 1435 O O . THR A 1 186 ? -28.190 7.066 16.040 1.00 95.75 186 THR A O 1
ATOM 1438 N N . ILE A 1 187 ? -27.483 5.033 15.395 1.00 94.12 187 ILE A N 1
ATOM 1439 C CA . ILE A 1 187 ? -28.361 4.890 14.231 1.00 94.12 187 ILE A CA 1
ATOM 1440 C C . ILE A 1 187 ? -29.090 3.550 14.293 1.00 94.12 187 ILE A C 1
ATOM 1442 O O . ILE A 1 187 ? -28.563 2.574 14.822 1.00 94.12 187 ILE A O 1
ATOM 1446 N N . ILE A 1 188 ? -30.294 3.479 13.731 1.00 91.00 188 ILE A N 1
ATOM 1447 C CA . ILE A 1 188 ? -31.017 2.216 13.554 1.00 91.00 188 ILE A CA 1
ATOM 1448 C C . ILE A 1 188 ? -30.950 1.857 12.073 1.00 91.00 188 ILE A C 1
ATOM 1450 O O . ILE A 1 188 ? -31.405 2.623 11.228 1.00 91.00 188 ILE A O 1
ATOM 1454 N N . GLN A 1 189 ? -30.378 0.699 11.749 1.00 85.31 189 GLN A N 1
ATOM 1455 C CA . GLN A 1 189 ? -30.241 0.240 10.369 1.00 85.31 189 GLN A CA 1
ATOM 1456 C C . GLN A 1 189 ? -30.561 -1.252 10.273 1.00 85.31 189 GLN A C 1
ATOM 1458 O O . GLN A 1 189 ? -29.946 -2.070 10.955 1.00 85.31 189 GLN A O 1
ATOM 1463 N N . GLY A 1 190 ? -31.538 -1.614 9.433 1.00 82.88 190 GLY A N 1
ATOM 1464 C CA . GLY A 1 190 ? -31.939 -3.013 9.232 1.00 82.88 190 GLY A CA 1
ATOM 1465 C C . GLY A 1 190 ? -32.397 -3.716 10.517 1.00 82.88 190 GLY A C 1
ATOM 1466 O O . GLY A 1 190 ? -32.070 -4.881 10.727 1.00 82.88 190 GLY A O 1
ATOM 1467 N N . GLY A 1 191 ? -33.076 -2.995 11.418 1.00 84.62 191 GLY A N 1
ATOM 1468 C CA . GLY A 1 191 ? -33.523 -3.525 12.715 1.00 84.62 191 GLY A CA 1
ATOM 1469 C C . GLY A 1 191 ? -32.413 -3.711 13.760 1.00 84.62 191 GLY A C 1
ATOM 1470 O O . GLY A 1 191 ? -32.670 -4.271 14.824 1.00 84.62 191 GLY A O 1
ATOM 1471 N N . VAL A 1 192 ? -31.192 -3.245 13.480 1.00 89.94 192 VAL A N 1
ATOM 1472 C CA . VAL A 1 192 ? -30.050 -3.270 14.402 1.00 89.94 192 VAL A CA 1
ATOM 1473 C C . VAL A 1 192 ? -29.742 -1.848 14.860 1.00 89.94 192 VAL A C 1
ATOM 1475 O O . VAL A 1 192 ? -29.554 -0.955 14.031 1.00 89.94 192 VAL A O 1
ATO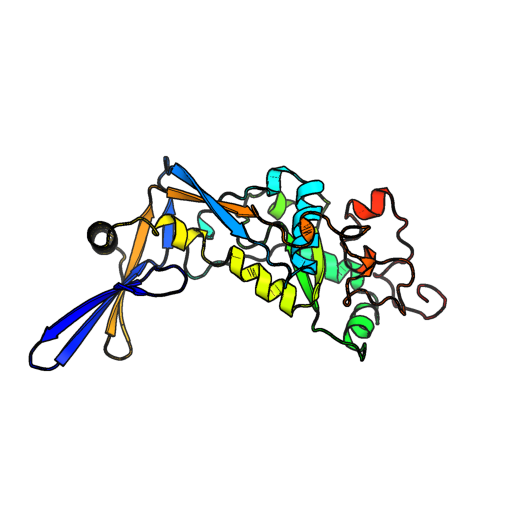M 1478 N N . THR A 1 193 ? -29.664 -1.639 16.173 1.00 94.38 193 THR A N 1
ATOM 1479 C CA . THR A 1 193 ? -29.120 -0.397 16.734 1.00 94.38 193 THR A CA 1
ATOM 1480 C C . THR A 1 193 ? -27.607 -0.425 16.569 1.00 94.38 193 THR A C 1
ATOM 1482 O O . THR A 1 193 ? -26.977 -1.425 16.900 1.00 94.38 193 THR A O 1
ATOM 1485 N N . ARG A 1 194 ? -27.013 0.639 16.033 1.00 95.69 194 ARG A N 1
ATOM 1486 C CA . ARG A 1 194 ? -25.566 0.784 15.871 1.00 95.69 194 ARG A CA 1
ATOM 1487 C C . ARG A 1 194 ? -25.096 2.036 16.589 1.00 95.69 194 ARG A C 1
ATOM 1489 O O . ARG A 1 194 ? -25.534 3.125 16.233 1.00 95.69 194 ARG A O 1
ATOM 1496 N N . THR A 1 195 ? -24.182 1.887 17.535 1.00 97.00 195 THR A N 1
ATOM 1497 C CA . THR A 1 195 ? -23.483 2.995 18.192 1.00 97.00 195 THR A CA 1
ATOM 1498 C C . THR A 1 195 ? -22.077 3.095 17.615 1.00 97.00 195 THR A C 1
ATOM 1500 O O . THR A 1 195 ? -21.271 2.194 17.809 1.00 97.00 195 THR A O 1
ATOM 1503 N N . GLN A 1 196 ? -21.786 4.168 16.887 1.00 96.94 196 GLN A N 1
ATOM 1504 C CA . GLN A 1 196 ? -20.486 4.456 16.284 1.00 96.94 196 GLN A CA 1
ATOM 1505 C C . GLN A 1 196 ? -19.678 5.394 17.176 1.00 96.94 196 GLN A C 1
ATOM 1507 O O . GLN A 1 196 ? -20.229 6.401 17.614 1.00 96.94 196 GLN A O 1
ATOM 1512 N N . ALA A 1 197 ? -18.402 5.092 17.412 1.00 97.44 197 ALA A N 1
ATOM 1513 C CA . ALA A 1 197 ? -17.526 5.903 18.255 1.00 97.44 197 ALA A CA 1
ATOM 1514 C C . ALA A 1 197 ? -16.073 5.927 17.758 1.00 97.44 197 ALA A C 1
ATOM 1516 O O . ALA A 1 197 ? -15.598 4.980 17.116 1.00 97.44 197 ALA A O 1
ATOM 1517 N N . ALA A 1 198 ? -15.363 6.995 18.117 1.00 97.12 198 ALA A N 1
ATOM 1518 C CA . ALA A 1 198 ? -13.908 7.055 18.091 1.00 97.12 198 ALA A CA 1
ATOM 1519 C C . ALA A 1 198 ? -13.362 6.680 19.475 1.00 97.12 198 ALA A C 1
ATOM 1521 O O . ALA A 1 198 ? -13.906 7.104 20.492 1.00 97.12 198 ALA A O 1
ATOM 1522 N N . ILE A 1 199 ? -12.288 5.891 19.534 1.00 97.38 199 ILE A N 1
ATOM 1523 C CA . ILE A 1 199 ? -11.709 5.464 20.818 1.00 97.38 199 ILE A CA 1
ATOM 1524 C C . ILE A 1 199 ? -10.209 5.716 20.886 1.00 97.38 199 ILE A C 1
ATOM 1526 O O . ILE A 1 199 ? -9.535 5.771 19.864 1.00 97.38 199 ILE A O 1
ATOM 1530 N N . THR A 1 200 ? -9.665 5.781 22.099 1.00 97.06 200 THR A N 1
ATOM 1531 C CA . THR A 1 200 ? -8.213 5.823 22.310 1.00 97.06 200 THR A CA 1
ATOM 1532 C C . THR A 1 200 ? -7.655 4.424 22.562 1.00 97.06 200 THR A C 1
ATOM 1534 O O . THR A 1 200 ? -8.138 3.723 23.461 1.00 97.06 200 THR A O 1
ATOM 1537 N N . ALA A 1 201 ? -6.609 4.040 21.827 1.00 96.44 201 ALA A N 1
ATOM 1538 C CA . ALA A 1 201 ? -5.876 2.788 22.020 1.00 96.44 201 ALA A CA 1
ATOM 1539 C C . ALA A 1 201 ? -4.466 3.036 22.571 1.00 96.44 201 ALA A C 1
ATOM 1541 O O . ALA A 1 201 ? -3.807 4.020 22.236 1.00 96.44 201 ALA A O 1
ATOM 1542 N N . THR A 1 202 ? -3.992 2.114 23.405 1.00 96.50 202 THR A N 1
ATOM 1543 C CA . THR A 1 202 ? -2.631 2.110 23.969 1.00 96.50 202 THR A CA 1
ATOM 1544 C C . THR A 1 202 ? -1.650 1.300 23.121 1.00 96.50 202 THR A C 1
ATOM 1546 O O . THR A 1 202 ? -0.508 1.110 23.526 1.00 96.50 202 THR A O 1
ATOM 1549 N N . VAL A 1 203 ? -2.080 0.832 21.949 1.00 97.44 203 VAL A N 1
ATOM 1550 C CA . VAL A 1 203 ? -1.283 0.073 20.983 1.00 97.44 203 VAL A CA 1
ATOM 1551 C C . VAL A 1 203 ? -1.212 0.863 19.684 1.00 97.44 203 VAL A C 1
ATOM 1553 O O . VAL A 1 203 ? -2.238 1.339 19.197 1.00 97.44 203 VAL A O 1
ATOM 1556 N N . ARG A 1 204 ? -0.007 0.981 19.118 1.00 97.88 204 ARG A N 1
ATOM 1557 C CA . ARG A 1 204 ? 0.228 1.524 17.778 1.00 97.88 204 ARG A CA 1
ATOM 1558 C C . ARG A 1 204 ? 0.817 0.421 16.890 1.00 97.88 204 ARG A C 1
ATOM 1560 O O . ARG A 1 204 ? 1.953 0.016 17.128 1.00 97.88 204 ARG A O 1
ATOM 1567 N N . PRO A 1 205 ? 0.067 -0.091 15.902 1.00 98.25 205 PRO A N 1
ATOM 1568 C CA . PRO A 1 205 ? 0.550 -1.175 15.055 1.00 98.25 205 PRO A CA 1
ATOM 1569 C C . PRO A 1 205 ? 1.722 -0.770 14.153 1.00 98.25 205 PRO A C 1
ATOM 1571 O O . PRO A 1 205 ? 1.784 0.363 13.670 1.00 98.25 205 PRO A O 1
ATOM 1574 N N . GLU A 1 206 ? 2.601 -1.725 13.865 1.00 98.44 206 GLU A N 1
ATOM 1575 C CA . GLU A 1 206 ? 3.667 -1.616 12.867 1.00 98.44 206 GLU A CA 1
ATOM 1576 C C . GLU A 1 206 ? 3.600 -2.813 11.921 1.00 98.44 206 GLU A C 1
ATOM 1578 O O . GLU A 1 206 ? 3.639 -3.959 12.354 1.00 98.44 206 GLU A O 1
ATOM 1583 N N . PHE A 1 207 ? 3.456 -2.570 10.626 1.00 98.31 207 PHE A N 1
ATOM 1584 C CA . PHE A 1 207 ? 3.345 -3.620 9.621 1.00 98.31 207 PHE A CA 1
ATOM 1585 C C . PHE A 1 207 ? 4.709 -4.165 9.230 1.00 98.31 207 PHE A C 1
ATOM 1587 O O . PHE A 1 207 ? 5.596 -3.381 8.902 1.00 98.31 207 PHE A O 1
ATOM 1594 N N . THR A 1 208 ? 4.844 -5.486 9.141 1.00 98.31 208 THR A N 1
ATOM 1595 C CA . THR A 1 208 ? 5.999 -6.108 8.487 1.00 98.31 208 THR A CA 1
ATOM 1596 C C . THR A 1 208 ? 5.599 -7.351 7.696 1.00 98.31 208 THR A C 1
ATOM 1598 O O . THR A 1 208 ? 4.637 -8.049 8.037 1.00 98.31 208 THR A O 1
ATOM 1601 N N . ILE A 1 209 ? 6.358 -7.644 6.641 1.00 98.06 209 ILE A N 1
ATOM 1602 C CA . ILE A 1 209 ? 6.261 -8.901 5.898 1.00 98.06 209 ILE A CA 1
ATOM 1603 C C . ILE A 1 209 ? 7.381 -9.816 6.398 1.00 98.06 209 ILE A C 1
ATOM 1605 O O . ILE A 1 209 ? 8.553 -9.592 6.101 1.00 98.06 209 ILE A O 1
ATOM 1609 N N . ASN A 1 210 ? 7.028 -10.857 7.154 1.00 95.50 210 ASN A N 1
ATOM 1610 C CA . ASN A 1 210 ? 8.006 -11.780 7.747 1.00 95.50 210 ASN A CA 1
ATOM 1611 C C . ASN A 1 210 ? 8.182 -13.079 6.943 1.00 95.50 210 ASN A C 1
ATOM 1613 O O . ASN A 1 210 ? 9.131 -13.830 7.160 1.00 95.50 210 ASN A O 1
ATOM 1617 N N . LYS A 1 211 ? 7.275 -13.351 6.000 1.00 96.00 211 LYS A N 1
ATOM 1618 C CA . LYS A 1 211 ? 7.322 -14.508 5.103 1.00 96.00 211 LYS A CA 1
ATOM 1619 C C . LYS A 1 211 ? 7.080 -14.056 3.674 1.00 96.00 211 LYS A C 1
ATOM 1621 O O . LYS A 1 211 ? 6.111 -13.355 3.397 1.00 96.00 211 LYS A O 1
ATOM 1626 N N . TRP A 1 212 ? 7.952 -14.493 2.774 1.00 95.50 212 TRP A N 1
ATOM 1627 C CA . TRP A 1 212 ? 8.077 -13.912 1.437 1.00 95.50 212 TRP A CA 1
ATOM 1628 C C . TRP A 1 212 ? 7.670 -14.844 0.292 1.00 95.50 212 TRP A C 1
ATOM 1630 O O . TRP A 1 212 ? 7.776 -14.457 -0.869 1.00 95.50 212 TRP A O 1
ATOM 1640 N N . GLY A 1 213 ? 7.223 -16.072 0.575 1.00 90.81 213 GLY A N 1
ATOM 1641 C CA . GLY A 1 213 ? 6.948 -17.063 -0.469 1.00 90.81 213 GLY A CA 1
ATOM 1642 C C . GLY A 1 213 ? 8.132 -17.179 -1.441 1.00 90.81 213 GLY A C 1
ATOM 1643 O O . GLY A 1 213 ? 9.280 -17.303 -1.016 1.00 90.81 213 GLY A O 1
ATOM 1644 N N . ASN A 1 214 ? 7.866 -17.041 -2.744 1.00 86.75 214 ASN A N 1
ATOM 1645 C CA . ASN A 1 214 ? 8.910 -17.044 -3.777 1.00 86.75 214 ASN A CA 1
ATOM 1646 C C . ASN A 1 214 ? 9.874 -15.851 -3.697 1.00 86.75 214 ASN A C 1
ATOM 1648 O O . ASN A 1 214 ? 10.987 -15.944 -4.200 1.00 86.75 214 ASN A O 1
ATOM 1652 N N . ALA A 1 215 ? 9.488 -14.736 -3.079 1.00 87.00 215 ALA A N 1
ATOM 1653 C CA . ALA A 1 215 ? 10.355 -13.568 -2.942 1.00 87.00 215 ALA A CA 1
ATOM 1654 C C . ALA A 1 215 ? 11.443 -13.745 -1.867 1.00 87.00 215 ALA A C 1
ATOM 1656 O O . ALA A 1 215 ? 12.317 -12.893 -1.751 1.00 87.00 215 ALA A O 1
ATOM 1657 N N . ALA A 1 216 ? 11.434 -14.855 -1.114 1.00 87.31 216 ALA A N 1
ATOM 1658 C CA . ALA A 1 216 ? 12.566 -15.228 -0.264 1.00 87.31 216 ALA A CA 1
ATOM 1659 C C . ALA A 1 216 ? 13.825 -15.534 -1.097 1.00 87.31 216 ALA A C 1
ATOM 1661 O O . ALA A 1 216 ? 14.934 -15.259 -0.656 1.00 87.31 216 ALA A O 1
ATOM 1662 N N . ASN A 1 217 ? 13.637 -16.069 -2.308 1.00 91.12 217 ASN A N 1
ATOM 1663 C CA . ASN A 1 217 ? 14.678 -16.311 -3.306 1.00 91.12 217 ASN A CA 1
ATOM 1664 C C . ASN A 1 217 ? 14.133 -15.862 -4.669 1.00 91.12 217 ASN A C 1
ATOM 1666 O O . ASN A 1 217 ? 13.684 -16.701 -5.457 1.00 91.12 217 ASN A O 1
ATOM 1670 N N . PRO A 1 218 ? 14.067 -14.542 -4.919 1.00 91.62 218 PRO A N 1
ATOM 1671 C CA . PRO A 1 218 ? 13.410 -14.037 -6.106 1.00 91.62 218 PRO A CA 1
ATOM 1672 C C . PRO A 1 218 ? 14.197 -14.440 -7.365 1.00 91.62 218 PRO A C 1
ATOM 1674 O O . PRO A 1 218 ? 15.420 -14.591 -7.308 1.00 91.62 218 PRO A O 1
ATOM 1677 N N . PRO A 1 219 ? 13.519 -14.590 -8.516 1.00 94.31 219 PRO A N 1
ATOM 1678 C CA . PRO A 1 219 ? 14.178 -14.728 -9.810 1.00 94.31 219 PRO A CA 1
ATOM 1679 C C . PRO A 1 219 ? 15.110 -13.545 -10.106 1.00 94.31 219 PRO A C 1
ATOM 1681 O O . PRO A 1 219 ? 15.069 -12.517 -9.423 1.00 94.31 219 PRO A O 1
ATOM 1684 N N . ALA A 1 220 ? 15.913 -13.672 -11.166 1.00 92.50 220 ALA A N 1
ATOM 1685 C CA . ALA A 1 220 ? 16.734 -12.573 -11.671 1.00 92.50 220 ALA A CA 1
ATOM 1686 C C . ALA A 1 220 ? 15.908 -11.280 -11.820 1.00 92.50 220 ALA A C 1
ATOM 1688 O O . ALA A 1 220 ? 14.711 -11.336 -12.112 1.00 92.50 220 ALA A O 1
ATOM 1689 N N . ASN A 1 221 ? 16.550 -10.140 -11.540 1.00 94.56 221 ASN A N 1
ATOM 1690 C CA . ASN A 1 221 ? 15.944 -8.804 -11.577 1.00 94.56 221 ASN A CA 1
ATOM 1691 C C . ASN A 1 221 ? 14.602 -8.712 -10.834 1.00 94.56 221 ASN A C 1
ATOM 1693 O O . ASN A 1 221 ? 13.671 -8.040 -11.271 1.00 94.56 221 ASN A O 1
ATOM 1697 N N . ASP A 1 222 ? 14.489 -9.435 -9.716 1.00 96.06 222 ASP A N 1
ATOM 1698 C CA . ASP A 1 222 ? 13.281 -9.518 -8.900 1.00 96.06 222 ASP A CA 1
ATOM 1699 C C . ASP A 1 222 ? 12.030 -9.860 -9.736 1.00 96.06 222 ASP A C 1
ATOM 1701 O O . ASP A 1 222 ? 10.950 -9.300 -9.538 1.00 96.06 222 ASP A O 1
ATOM 1705 N N . GLY A 1 223 ? 12.176 -10.769 -10.705 1.00 96.38 223 GLY A N 1
ATOM 1706 C CA . GLY A 1 223 ? 11.076 -11.304 -11.506 1.00 96.38 223 GLY A CA 1
ATOM 1707 C C . GLY A 1 223 ? 10.489 -10.347 -12.545 1.00 96.38 223 GLY A C 1
ATOM 1708 O O . GLY A 1 223 ? 9.374 -10.606 -13.009 1.00 96.38 223 GLY A O 1
ATOM 1709 N N . LEU A 1 224 ? 11.198 -9.276 -12.918 1.00 97.00 224 LEU A N 1
ATOM 1710 C CA . LEU A 1 224 ? 10.756 -8.320 -13.940 1.00 97.00 224 LEU A CA 1
ATOM 1711 C C . LEU A 1 224 ? 10.543 -8.978 -15.313 1.00 97.00 224 LEU A C 1
ATOM 1713 O O . LEU A 1 224 ? 9.551 -8.694 -15.975 1.00 97.00 224 LEU A O 1
ATOM 1717 N N . GLU A 1 225 ? 11.388 -9.926 -15.715 1.00 95.19 225 GLU A N 1
ATOM 1718 C CA . GLU A 1 225 ? 11.240 -10.659 -16.982 1.00 95.19 225 GLU A CA 1
ATOM 1719 C C . GLU A 1 225 ? 10.059 -11.638 -16.967 1.00 95.19 225 GLU A C 1
ATOM 1721 O O . GLU A 1 225 ? 9.535 -12.005 -18.016 1.00 95.19 225 GLU A O 1
ATOM 1726 N N . LEU A 1 226 ? 9.625 -12.060 -15.776 1.00 93.88 226 LEU A N 1
ATOM 1727 C CA . LEU A 1 226 ? 8.451 -12.918 -15.585 1.00 93.88 226 LEU A CA 1
ATOM 1728 C C . LEU A 1 226 ? 7.157 -12.110 -15.442 1.00 93.88 226 LEU A C 1
ATOM 1730 O O . LEU A 1 226 ? 6.079 -12.682 -15.261 1.00 93.88 226 LEU A O 1
ATOM 1734 N N . ASN A 1 227 ? 7.250 -10.782 -15.446 1.00 94.56 227 ASN A N 1
ATOM 1735 C CA . ASN A 1 227 ? 6.105 -9.915 -15.279 1.00 94.56 227 ASN A CA 1
ATOM 1736 C C . ASN A 1 227 ? 5.288 -9.869 -16.572 1.00 94.56 227 ASN A C 1
ATOM 1738 O O . ASN A 1 227 ? 5.662 -9.216 -17.540 1.00 94.56 227 ASN A O 1
ATOM 1742 N N . THR A 1 228 ? 4.118 -10.502 -16.575 1.00 93.38 228 THR A N 1
ATOM 1743 C CA . THR A 1 228 ? 3.235 -10.544 -17.751 1.00 93.38 228 THR A CA 1
ATOM 1744 C C . THR A 1 228 ? 2.662 -9.178 -18.147 1.00 93.38 228 THR A C 1
ATOM 1746 O O . THR A 1 228 ? 2.046 -9.068 -19.202 1.00 93.38 228 THR A O 1
ATOM 1749 N N . CYS A 1 229 ? 2.826 -8.146 -17.311 1.00 94.31 229 CYS A N 1
ATOM 1750 C CA . CYS A 1 229 ? 2.444 -6.770 -17.630 1.00 94.31 229 CYS A CA 1
ATOM 1751 C C . CYS A 1 229 ? 3.546 -5.976 -18.347 1.00 94.31 229 CYS A C 1
ATOM 1753 O O . CYS A 1 229 ? 3.290 -4.855 -18.786 1.00 94.31 229 CYS A O 1
ATOM 1755 N N . TRP A 1 230 ? 4.750 -6.535 -18.491 1.00 94.06 230 TRP A N 1
ATOM 1756 C CA . TRP A 1 230 ? 5.769 -5.995 -19.385 1.00 94.06 230 TRP A CA 1
ATOM 1757 C C . TRP A 1 230 ? 5.435 -6.372 -20.841 1.00 94.06 230 TRP A C 1
ATOM 1759 O O . TRP A 1 230 ? 5.355 -7.563 -21.162 1.00 94.06 230 TRP A O 1
ATOM 1769 N N . PRO A 1 231 ? 5.235 -5.398 -21.750 1.00 92.31 231 PRO A N 1
ATOM 1770 C CA . PRO A 1 231 ? 4.901 -5.674 -23.142 1.00 92.31 231 PRO A CA 1
ATOM 1771 C C . PRO A 1 231 ? 6.174 -5.987 -23.946 1.00 92.31 231 PRO A C 1
ATOM 1773 O O . PRO A 1 231 ? 6.657 -5.173 -24.736 1.00 92.31 231 PRO A O 1
ATOM 1776 N N . ASN A 1 232 ? 6.734 -7.181 -23.731 1.00 91.75 232 ASN A N 1
ATOM 1777 C CA . ASN A 1 232 ? 8.015 -7.612 -24.311 1.00 91.75 232 ASN A CA 1
ATOM 1778 C C . ASN A 1 232 ? 8.073 -7.581 -25.853 1.00 91.75 232 ASN A C 1
ATOM 1780 O O . ASN A 1 232 ? 9.156 -7.608 -26.425 1.00 91.75 232 ASN A O 1
ATOM 1784 N N . ASN A 1 233 ? 6.924 -7.514 -26.524 1.00 89.81 233 ASN A N 1
ATOM 1785 C CA . ASN A 1 233 ? 6.793 -7.444 -27.973 1.00 89.81 233 ASN A CA 1
ATOM 1786 C C . ASN A 1 233 ? 7.077 -6.046 -28.542 1.00 89.81 233 ASN A C 1
ATOM 1788 O O . ASN A 1 233 ? 7.425 -5.946 -29.717 1.00 89.81 233 ASN A O 1
ATOM 1792 N N . ILE A 1 234 ? 6.925 -4.986 -27.741 1.00 91.56 234 ILE A N 1
ATOM 1793 C CA . ILE A 1 234 ? 7.201 -3.595 -28.154 1.00 91.56 234 ILE A CA 1
ATOM 1794 C C . ILE A 1 234 ? 8.295 -2.922 -27.314 1.00 91.56 234 ILE A C 1
ATOM 1796 O O . ILE A 1 234 ? 8.953 -2.003 -27.793 1.00 91.56 234 ILE A O 1
ATOM 1800 N N . ALA A 1 235 ? 8.498 -3.384 -26.078 1.00 93.56 235 ALA A N 1
ATOM 1801 C CA . ALA A 1 235 ? 9.539 -2.934 -25.156 1.00 93.56 235 ALA A CA 1
ATOM 1802 C C . ALA A 1 235 ? 10.577 -4.050 -24.932 1.00 93.56 235 ALA A C 1
ATOM 1804 O O . ALA A 1 235 ? 10.972 -4.336 -23.798 1.00 93.56 235 ALA A O 1
ATOM 1805 N N . ALA A 1 236 ? 10.971 -4.739 -26.008 1.00 92.88 236 ALA A N 1
ATOM 1806 C CA . ALA A 1 236 ? 11.913 -5.851 -25.939 1.00 92.88 236 ALA A CA 1
ATOM 1807 C C . ALA A 1 236 ? 13.241 -5.428 -25.288 1.00 92.88 236 ALA A C 1
ATOM 1809 O O . ALA A 1 236 ? 13.798 -4.379 -25.593 1.00 92.88 236 ALA A O 1
ATOM 1810 N N . GLY A 1 237 ? 13.763 -6.257 -24.384 1.00 93.50 237 GLY A N 1
ATOM 1811 C CA . GLY A 1 237 ? 15.020 -5.984 -23.679 1.00 93.50 237 GLY A CA 1
ATOM 1812 C C . GLY A 1 237 ? 14.940 -4.959 -22.542 1.00 93.50 237 GLY A C 1
ATOM 1813 O O . GLY A 1 237 ? 15.936 -4.793 -21.847 1.00 93.50 237 GLY A O 1
ATOM 1814 N N . ASP A 1 238 ? 13.789 -4.317 -22.308 1.00 96.31 238 ASP A N 1
ATOM 1815 C CA . ASP A 1 238 ? 13.600 -3.390 -21.185 1.00 96.31 238 ASP A CA 1
ATOM 1816 C C . ASP A 1 238 ? 12.405 -3.800 -20.304 1.00 96.31 238 ASP A C 1
ATOM 1818 O O . ASP A 1 238 ? 11.325 -3.201 -20.377 1.00 96.31 238 ASP A O 1
ATOM 1822 N N . PRO A 1 239 ? 12.568 -4.824 -19.443 1.00 96.56 239 PRO A N 1
ATOM 1823 C CA . PRO A 1 239 ? 11.536 -5.201 -18.479 1.00 96.56 239 PRO A CA 1
ATOM 1824 C C . PRO A 1 239 ? 11.326 -4.121 -17.401 1.00 96.56 239 PRO A C 1
ATOM 1826 O O . PRO A 1 239 ? 10.311 -4.125 -16.696 1.00 96.56 239 PRO A O 1
ATOM 1829 N N . GLY A 1 240 ? 12.229 -3.135 -17.333 1.00 97.38 240 GLY A N 1
ATOM 1830 C CA . GLY A 1 240 ? 12.084 -1.906 -16.566 1.00 97.38 240 GLY A CA 1
ATOM 1831 C C . GLY A 1 240 ? 10.931 -1.012 -17.030 1.00 97.38 240 GLY A C 1
ATOM 1832 O O . GLY A 1 240 ? 10.574 -0.094 -16.290 1.00 97.38 240 GLY A O 1
ATOM 1833 N N . PHE A 1 241 ? 10.284 -1.280 -18.176 1.00 97.19 241 PHE A N 1
ATOM 1834 C CA . PHE A 1 241 ? 8.990 -0.673 -18.544 1.00 97.19 241 PHE A CA 1
ATOM 1835 C C . PHE A 1 241 ? 7.977 -0.728 -17.390 1.00 97.19 241 PHE A C 1
ATOM 1837 O O . PHE A 1 241 ? 7.143 0.156 -17.217 1.00 97.19 241 PHE A O 1
ATOM 1844 N N . ALA A 1 242 ? 8.031 -1.780 -16.569 1.00 97.31 242 ALA A N 1
ATOM 1845 C CA . ALA A 1 242 ? 7.128 -1.916 -15.437 1.00 97.31 242 ALA A CA 1
ATOM 1846 C C . ALA A 1 242 ? 7.406 -0.919 -14.295 1.00 97.31 242 ALA A C 1
ATOM 1848 O O . ALA A 1 242 ? 6.604 -0.861 -13.369 1.00 97.31 242 ALA A O 1
ATOM 1849 N N . LEU A 1 243 ? 8.501 -0.156 -14.324 1.00 98.44 243 LEU A N 1
ATOM 1850 C CA . LEU A 1 243 ? 9.004 0.661 -13.216 1.00 98.44 243 LEU A CA 1
ATOM 1851 C C . LEU A 1 243 ? 8.954 2.165 -13.517 1.00 98.44 243 LEU A C 1
ATOM 1853 O O . LEU A 1 243 ? 8.714 2.602 -14.641 1.00 98.44 243 LEU A O 1
ATOM 1857 N N . LEU A 1 244 ? 9.223 2.984 -12.498 1.00 98.31 244 LEU A N 1
ATOM 1858 C CA . LEU A 1 244 ? 9.514 4.406 -12.694 1.00 98.31 244 LEU A CA 1
ATOM 1859 C C . LEU A 1 244 ? 10.911 4.578 -13.308 1.00 98.31 244 LEU A C 1
ATOM 1861 O O . LEU A 1 244 ? 11.842 3.851 -12.981 1.00 98.31 244 LEU A O 1
ATOM 1865 N N . THR A 1 245 ? 11.111 5.596 -14.142 1.00 97.00 245 THR A N 1
ATOM 1866 C CA . THR A 1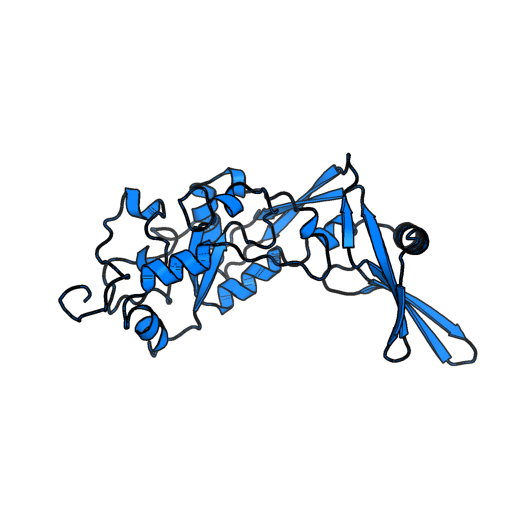 245 ? 12.396 5.838 -14.827 1.00 97.00 245 THR A CA 1
ATOM 1867 C C . THR A 1 245 ? 13.543 6.232 -13.897 1.00 97.00 245 THR A C 1
ATOM 1869 O O . THR A 1 245 ? 14.681 6.307 -14.342 1.00 97.00 245 THR A O 1
ATOM 1872 N N . PHE A 1 246 ? 13.241 6.571 -12.643 1.00 96.69 246 PHE A N 1
ATOM 1873 C CA . PHE A 1 246 ? 14.226 6.858 -11.595 1.00 96.69 246 PHE A CA 1
ATOM 1874 C C . PHE A 1 246 ? 14.365 5.703 -10.594 1.00 96.69 246 PHE A C 1
ATOM 1876 O O . PHE A 1 246 ? 15.001 5.875 -9.556 1.00 96.69 246 PHE A O 1
ATOM 1883 N N . ASP A 1 247 ? 13.736 4.555 -10.861 1.00 98.12 247 ASP A N 1
ATOM 1884 C CA . ASP A 1 247 ? 13.931 3.352 -10.061 1.00 98.12 247 ASP A CA 1
ATOM 1885 C C . ASP A 1 247 ? 15.414 2.931 -10.104 1.00 98.12 247 ASP A C 1
ATOM 1887 O O . ASP A 1 247 ? 16.016 2.955 -11.186 1.00 98.12 247 ASP A O 1
ATOM 1891 N N . PRO A 1 248 ? 16.025 2.544 -8.968 1.00 97.38 248 PRO A N 1
ATOM 1892 C CA . PRO A 1 248 ? 17.430 2.141 -8.921 1.00 97.38 248 PRO A CA 1
ATOM 1893 C C . PRO A 1 248 ? 17.813 0.985 -9.843 1.00 97.38 248 PRO A C 1
ATOM 1895 O O . PRO A 1 248 ? 18.999 0.834 -10.129 1.00 97.38 248 PRO A O 1
ATOM 1898 N N . TYR A 1 249 ? 16.850 0.207 -10.347 1.00 97.38 249 TYR A N 1
ATOM 1899 C CA . TYR A 1 249 ? 17.066 -0.740 -11.443 1.00 97.38 249 TYR A CA 1
ATOM 1900 C C . TYR A 1 249 ? 17.854 -0.118 -12.613 1.00 97.38 249 TYR A C 1
ATOM 1902 O O . TYR A 1 249 ? 18.811 -0.717 -13.113 1.00 97.38 249 TYR A O 1
ATOM 1910 N N . TYR A 1 250 ? 17.526 1.122 -12.991 1.00 97.56 250 TYR A N 1
ATOM 1911 C CA . TYR A 1 250 ? 18.170 1.837 -14.098 1.00 97.56 250 TYR A CA 1
ATOM 1912 C C . TYR A 1 250 ? 19.561 2.406 -13.767 1.00 97.56 250 TYR A C 1
ATOM 1914 O O . TYR A 1 250 ? 20.205 2.991 -14.636 1.00 97.56 250 TYR A O 1
ATOM 1922 N N . ASN A 1 251 ? 20.070 2.222 -12.543 1.00 96.50 251 ASN A N 1
ATOM 1923 C CA . ASN A 1 251 ? 21.458 2.572 -12.219 1.00 96.50 251 ASN A CA 1
ATOM 1924 C C . ASN A 1 251 ? 22.458 1.600 -12.860 1.00 96.50 251 ASN A C 1
ATOM 1926 O O . ASN A 1 251 ? 23.606 1.963 -13.101 1.00 96.50 251 ASN A O 1
ATOM 1930 N N . THR A 1 252 ? 22.034 0.359 -13.105 1.00 95.31 252 THR A N 1
ATOM 1931 C CA . THR A 1 252 ? 22.872 -0.706 -13.677 1.00 95.31 252 THR A CA 1
ATOM 1932 C C . THR A 1 252 ? 22.317 -1.272 -14.981 1.00 95.31 252 THR A C 1
ATOM 1934 O O . THR A 1 252 ? 23.034 -1.992 -15.672 1.00 95.31 252 THR A O 1
ATOM 1937 N N . HIS A 1 253 ? 21.081 -0.922 -15.348 1.00 96.25 253 HIS A N 1
ATOM 1938 C CA . HIS A 1 253 ? 20.438 -1.346 -16.589 1.00 96.25 253 HIS A CA 1
ATOM 1939 C C . HIS A 1 253 ? 20.152 -0.140 -17.490 1.00 96.25 253 HIS A C 1
ATOM 1941 O O . HIS A 1 253 ? 19.649 0.880 -17.013 1.00 96.25 253 HIS A O 1
ATOM 1947 N N . PRO A 1 254 ? 20.449 -0.222 -18.797 1.00 94.69 254 PRO A N 1
ATOM 1948 C CA . PRO A 1 254 ? 20.154 0.866 -19.711 1.00 94.69 254 PRO A CA 1
ATOM 1949 C C . PRO A 1 254 ? 18.643 1.011 -19.899 1.00 94.69 254 PRO A C 1
ATOM 1951 O O . PRO A 1 254 ? 17.934 0.037 -20.136 1.00 94.69 254 PRO A O 1
ATOM 1954 N N . ARG A 1 255 ? 18.156 2.252 -19.877 1.00 94.06 255 ARG A N 1
ATOM 1955 C CA . ARG A 1 255 ? 16.799 2.564 -20.328 1.00 94.06 255 ARG A CA 1
ATOM 1956 C C . ARG A 1 255 ? 16.782 2.606 -21.855 1.00 94.06 255 ARG A C 1
ATOM 1958 O O . ARG A 1 255 ? 17.255 3.583 -22.439 1.00 94.06 255 ARG A O 1
ATOM 1965 N N . LEU A 1 256 ? 16.257 1.559 -22.488 1.00 94.50 256 LEU A N 1
ATOM 1966 C CA . LEU A 1 256 ? 16.331 1.392 -23.947 1.00 94.50 256 LEU A CA 1
ATOM 1967 C C . LEU A 1 256 ? 15.388 2.333 -24.702 1.00 94.50 256 LEU A C 1
ATOM 1969 O O . LEU A 1 256 ? 15.691 2.746 -25.821 1.00 94.50 256 LEU A O 1
ATOM 1973 N N . TYR A 1 257 ? 14.266 2.702 -24.083 1.00 94.75 257 TYR A N 1
ATOM 1974 C CA . TYR A 1 257 ? 13.204 3.455 -24.741 1.00 94.75 257 TYR A CA 1
ATOM 1975 C C . TYR A 1 257 ? 12.765 4.676 -23.925 1.00 94.75 257 TYR A C 1
ATOM 1977 O O . TYR A 1 257 ? 12.948 4.764 -22.710 1.00 94.75 257 TYR A O 1
ATOM 1985 N N . ASN A 1 258 ? 12.164 5.654 -24.606 1.00 95.44 258 ASN A N 1
ATOM 1986 C CA . ASN A 1 258 ? 11.512 6.791 -23.963 1.00 95.44 258 ASN A CA 1
ATOM 1987 C C . ASN A 1 258 ? 9.991 6.628 -24.067 1.00 95.44 258 ASN A C 1
ATOM 1989 O O . ASN A 1 258 ? 9.385 7.028 -25.056 1.00 95.44 258 ASN A O 1
ATOM 1993 N N . TYR A 1 259 ? 9.363 6.090 -23.026 1.00 96.62 259 TYR A N 1
ATOM 1994 C CA . TYR A 1 259 ? 7.921 5.805 -23.021 1.00 96.62 259 TYR A CA 1
ATOM 1995 C C . TYR A 1 259 ? 7.021 7.052 -22.974 1.00 96.62 259 TYR A C 1
ATOM 1997 O O . TYR A 1 259 ? 5.795 6.952 -23.034 1.00 96.62 259 TYR A O 1
ATOM 2005 N N . SER A 1 260 ? 7.610 8.249 -22.883 1.00 96.62 260 SER A N 1
ATOM 2006 C CA . SER A 1 260 ? 6.866 9.512 -22.895 1.00 96.62 260 SER A CA 1
ATOM 2007 C C . SER A 1 260 ? 6.605 10.064 -24.300 1.00 96.62 260 SER A C 1
ATOM 2009 O O . SER A 1 260 ? 5.827 11.013 -24.434 1.00 96.62 260 SER A O 1
ATOM 2011 N N . ILE A 1 261 ? 7.237 9.483 -25.329 1.00 96.25 261 ILE A N 1
ATOM 2012 C CA . ILE A 1 261 ? 6.989 9.786 -26.744 1.00 96.25 261 ILE A CA 1
ATOM 2013 C C . ILE A 1 261 ? 6.164 8.663 -27.396 1.00 96.25 261 ILE A C 1
ATOM 2015 O O . ILE A 1 261 ? 6.288 7.513 -26.966 1.00 96.25 261 ILE A O 1
ATOM 2019 N N . PRO A 1 262 ? 5.329 8.963 -28.410 1.00 95.75 262 PRO A N 1
ATOM 2020 C CA . PRO A 1 262 ? 4.519 7.958 -29.104 1.00 95.75 262 PRO A CA 1
ATOM 2021 C C . PRO A 1 262 ? 5.336 6.761 -29.594 1.00 95.75 262 PRO A C 1
ATOM 2023 O O . PRO A 1 262 ? 6.412 6.951 -30.162 1.00 95.75 262 PRO A O 1
ATOM 2026 N N . TYR A 1 263 ? 4.828 5.544 -29.397 1.00 94.12 263 TYR A N 1
ATOM 2027 C CA . TYR A 1 263 ? 5.459 4.332 -29.922 1.00 94.12 263 TYR A CA 1
ATOM 2028 C C . TYR A 1 263 ? 5.385 4.285 -31.454 1.00 94.12 263 TYR A C 1
ATOM 2030 O O . TYR A 1 263 ? 4.321 4.440 -32.060 1.00 94.12 263 TYR A O 1
ATOM 2038 N N . VAL A 1 264 ? 6.531 4.009 -32.070 1.00 91.25 264 VAL A N 1
ATOM 2039 C CA . VAL A 1 264 ? 6.739 3.800 -33.499 1.00 91.25 264 VAL A CA 1
ATOM 2040 C C . VAL A 1 264 ? 7.542 2.513 -33.668 1.00 91.25 264 VAL A C 1
ATOM 2042 O O . VAL A 1 264 ? 8.737 2.452 -33.360 1.00 91.25 264 VAL A O 1
ATOM 2045 N N . LYS A 1 265 ? 6.867 1.479 -34.178 1.00 87.81 265 LYS A N 1
ATOM 2046 C CA . LYS A 1 265 ? 7.442 0.151 -34.418 1.00 87.81 265 LYS A CA 1
ATOM 2047 C C . LYS A 1 265 ? 8.744 0.230 -35.216 1.00 87.81 265 LYS A C 1
ATOM 2049 O O . LYS A 1 265 ? 8.780 0.859 -36.273 1.00 87.81 265 LYS A O 1
ATOM 2054 N N . GLY A 1 266 ? 9.792 -0.425 -34.715 1.00 84.81 266 GLY A N 1
ATOM 2055 C CA . GLY A 1 266 ? 11.112 -0.475 -35.348 1.00 84.81 266 GLY A CA 1
ATOM 2056 C C . GLY A 1 266 ? 11.935 0.816 -35.251 1.00 84.81 266 GLY A C 1
ATOM 2057 O O . GLY A 1 266 ? 13.025 0.867 -35.813 1.00 84.81 266 GLY A O 1
ATOM 2058 N N . SER A 1 267 ? 11.442 1.854 -34.562 1.00 89.44 267 SER A N 1
ATOM 2059 C CA . SER A 1 267 ? 12.176 3.109 -34.343 1.00 89.44 267 SER A CA 1
ATOM 2060 C C . SER A 1 267 ? 12.491 3.340 -32.867 1.00 89.44 267 SER A C 1
ATOM 2062 O O . SER A 1 267 ? 13.660 3.413 -32.499 1.00 89.44 267 SER A O 1
ATOM 2064 N N . ASN A 1 268 ? 11.472 3.433 -32.011 1.00 86.88 268 ASN A N 1
ATOM 2065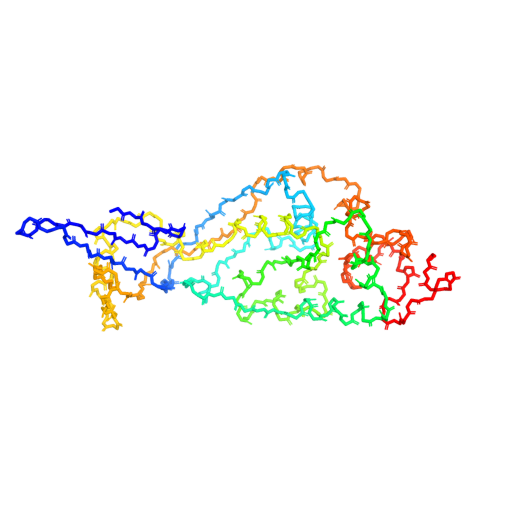 C CA . ASN A 1 268 ? 11.631 3.671 -30.569 1.00 86.88 268 ASN A CA 1
ATOM 2066 C C . ASN A 1 268 ? 10.989 2.563 -29.719 1.00 86.88 268 ASN A C 1
ATOM 2068 O O . ASN A 1 268 ? 10.609 2.800 -28.577 1.00 86.88 268 ASN A O 1
ATOM 2072 N N . GLY A 1 269 ? 10.898 1.372 -30.306 1.00 85.12 269 GLY A N 1
ATOM 2073 C CA . GLY A 1 269 ? 10.436 0.110 -29.744 1.00 85.12 269 GLY A CA 1
ATOM 2074 C C . GLY A 1 269 ? 10.688 -1.007 -30.763 1.00 85.12 269 GLY A C 1
ATOM 2075 O O . GLY A 1 269 ? 11.087 -0.725 -31.901 1.00 85.12 269 GLY A O 1
ATOM 2076 N N . SER A 1 270 ? 10.489 -2.262 -30.362 1.00 82.31 270 SER A N 1
ATOM 2077 C CA . SER A 1 270 ? 10.636 -3.423 -31.256 1.00 82.31 270 SER A CA 1
ATOM 2078 C C . SER A 1 270 ? 9.512 -3.556 -32.285 1.00 82.31 270 SER A C 1
ATOM 2080 O O . SER A 1 270 ? 8.425 -2.952 -32.096 1.00 82.31 270 SER A O 1
#

Organism: NCBI:txid1671311

pLDDT: mean 93.9, std 5.78, range [58.81, 98.56]

Sequence (270 aa):
MRLGAAKNTLRIQSCVNDATRKNDLVVTSVVYAPNAKPTVVERECSQKWSQACFHYSSAIKVNPQWATLTCPPEAAATAWRLDAEAVPAFQKQHKGDRWLDEVKSNPNKVDCDKDEYPPAYLLGLQDPARLNSGKNAQGQLIRLIPGGMNRGAGHMWKGICLGAAIEDMKDSEFKAKVDADPNRKTIIQGGVTRTQAAITATVRPEFTINKWGNAANPPANDGLELNTCWPNNIAAGDPGFALLTFDPYYNTHPRLYNYSIPYVKGSNGS